Protein AF-A0A6A5HJI9-F1 (afdb_monomer)

Foldseek 3Di:
DVVVVVVVVVVPVDDDPCVVVDPPVPVPPDVVVVLVVLVVVLVCLVVVLVVVLVVLVVVLVVCVVPVPDDPVVNVLSVLVSVLVVVLSVLCCVLPNVLSVVVSCCVVVVNDDPVSNVVSVVSVVCSVVVSVVSSCVSDPVNVVVVVVVVVVVVVVVVVVVVVVVVVVVVVVVVVVVVD

InterPro domains:
  IPR019422 7TM GPCR, serpentine receptor class h (Srh) [PF10318] (8-151)

Solvent-accessible surface area (backbone atoms only — not comparable to full-atom values): 10094 Å² total; per-residue (Å²): 119,70,65,61,61,54,57,61,59,66,70,51,92,79,74,61,72,64,70,78,70,44,89,65,81,65,90,60,88,52,65,67,60,56,51,51,52,51,51,52,48,53,50,51,53,52,50,51,53,50,50,50,52,51,50,52,50,52,51,53,54,52,54,66,72,60,68,82,61,55,75,69,58,47,53,54,49,52,55,51,51,56,36,51,57,59,57,55,51,47,53,46,62,23,40,50,49,30,49,48,54,53,49,49,27,63,76,68,73,50,83,52,69,69,61,51,53,51,27,52,49,36,45,70,43,35,63,60,54,50,49,54,48,47,41,70,60,34,66,69,46,42,52,52,51,52,51,52,52,49,52,51,55,49,50,56,52,53,52,55,50,52,53,53,52,52,54,52,51,53,52,52,56,59,69,73,75,113

Mean predicted aligned error: 12.26 Å

pLDDT: mean 81.2, std 15.58, range [34.75, 95.12]

Secondary structure (DSSP, 8-state):
-HHHHHHHHTTSTT--HHHHHS----S-S-HHHHHHHHHHHHHHHHHHHHHHHHHHHHHHHHHHHH--S-HHHHHHHHHHHHHHHHHHHHHIIIIIHHHHHHHHHHHTT---HHHHHHHHHHHHHHHHHHHHHHHHH-HHHHHHHHHHHHHHHHHHHHHHHHHHHHHHHHHHHHHT--

Organism: Caenorhabditis remanei (NCBI:txid31234)

Radius of gyration: 28.86 Å; Cα contacts (8 Å, |Δi|>4): 61; chains: 1; bounding box: 89×31×73 Å

Structure (mmCIF, N/CA/C/O backbone):
data_AF-A0A6A5HJI9-F1
#
_entry.id   AF-A0A6A5HJI9-F1
#
loop_
_atom_site.group_PDB
_atom_site.id
_atom_site.type_symbol
_atom_site.label_atom_id
_atom_site.label_alt_id
_atom_site.label_comp_id
_atom_site.label_asym_id
_atom_site.label_entity_id
_atom_site.label_seq_id
_atom_site.pdbx_PDB_ins_code
_atom_site.Cartn_x
_atom_site.Cartn_y
_atom_site.Cartn_z
_atom_site.occupancy
_atom_site.B_iso_or_equiv
_atom_site.auth_seq_id
_atom_site.auth_comp_id
_atom_site.auth_asym_id
_atom_site.auth_atom_id
_atom_site.pdbx_PDB_model_num
ATOM 1 N N . MET A 1 1 ? 22.109 11.230 -30.158 1.00 43.72 1 MET A N 1
ATOM 2 C CA . MET A 1 1 ? 20.981 10.979 -29.229 1.00 43.72 1 MET A CA 1
ATOM 3 C C . MET A 1 1 ? 19.601 11.216 -29.867 1.00 43.72 1 MET A C 1
ATOM 5 O O . MET A 1 1 ? 18.698 10.441 -29.593 1.00 43.72 1 MET A O 1
ATOM 9 N N . ILE A 1 2 ? 19.447 12.163 -30.810 1.00 38.91 2 ILE A N 1
ATOM 10 C CA . ILE A 1 2 ? 18.232 12.332 -31.651 1.00 38.91 2 ILE A CA 1
ATOM 11 C C . ILE A 1 2 ? 17.984 11.124 -32.584 1.00 38.91 2 ILE A C 1
ATOM 13 O O . ILE A 1 2 ? 16.847 10.704 -32.784 1.00 38.91 2 ILE A O 1
ATOM 17 N N . SER A 1 3 ? 19.057 10.494 -33.077 1.00 34.75 3 SER A N 1
ATOM 18 C CA . SER A 1 3 ? 18.979 9.366 -34.022 1.00 34.75 3 SER A CA 1
ATOM 19 C C . SER A 1 3 ? 18.230 8.135 -33.471 1.00 34.75 3 SER A C 1
ATOM 21 O O . SER A 1 3 ? 17.520 7.454 -34.203 1.00 34.75 3 SER A O 1
ATOM 23 N N . HIS A 1 4 ? 18.282 7.887 -32.154 1.00 42.31 4 HIS A N 1
ATOM 24 C CA . HIS A 1 4 ? 17.604 6.735 -31.541 1.00 42.31 4 HIS A CA 1
ATOM 25 C C . HIS A 1 4 ? 16.080 6.922 -31.409 1.00 42.31 4 HIS A C 1
ATOM 27 O O . HIS A 1 4 ? 15.340 5.937 -31.456 1.00 42.31 4 HIS A O 1
ATOM 33 N N . LYS A 1 5 ? 15.605 8.173 -31.261 1.00 46.97 5 LYS A N 1
ATOM 34 C CA . LYS A 1 5 ? 14.167 8.508 -31.247 1.00 46.97 5 LYS A CA 1
ATOM 35 C C . LYS A 1 5 ? 13.563 8.326 -32.647 1.00 46.97 5 LYS A C 1
ATOM 37 O O . LYS A 1 5 ? 12.517 7.696 -32.774 1.00 46.97 5 LYS A O 1
ATOM 42 N N . VAL A 1 6 ? 14.272 8.777 -33.688 1.00 49.94 6 VAL A N 1
ATOM 43 C CA . VAL A 1 6 ? 13.875 8.581 -35.096 1.00 49.94 6 VAL A CA 1
ATOM 44 C C . VAL A 1 6 ? 13.842 7.090 -35.451 1.00 49.94 6 VAL A C 1
ATOM 46 O O . VAL A 1 6 ? 12.857 6.609 -36.002 1.00 49.94 6 VAL A O 1
ATOM 49 N N . PHE A 1 7 ? 14.856 6.325 -35.033 1.00 41.66 7 PHE A N 1
ATOM 50 C CA . PHE A 1 7 ? 14.965 4.902 -35.363 1.00 41.66 7 PHE A CA 1
ATOM 51 C C . PHE A 1 7 ? 13.853 4.024 -34.757 1.00 41.66 7 PHE A C 1
ATOM 53 O O . PHE A 1 7 ? 13.391 3.086 -35.405 1.00 41.66 7 PHE A O 1
ATOM 60 N N . ARG A 1 8 ? 13.377 4.320 -33.534 1.00 47.28 8 ARG A N 1
ATOM 61 C CA . ARG A 1 8 ? 12.271 3.557 -32.916 1.00 47.28 8 ARG A CA 1
ATOM 62 C C . ARG A 1 8 ? 10.902 3.885 -33.512 1.00 47.28 8 ARG A C 1
ATOM 64 O O . ARG A 1 8 ? 10.090 2.979 -33.666 1.00 47.28 8 ARG A O 1
ATOM 71 N N . LEU A 1 9 ? 10.660 5.143 -33.881 1.00 52.06 9 LEU A N 1
ATOM 72 C CA . LEU A 1 9 ? 9.402 5.564 -34.511 1.00 52.06 9 LEU A CA 1
ATOM 73 C C . LEU A 1 9 ? 9.280 5.079 -35.964 1.00 52.06 9 LEU A C 1
ATOM 75 O O . LEU A 1 9 ? 8.174 4.857 -36.440 1.00 52.06 9 LEU A O 1
ATOM 79 N N . GLN A 1 10 ? 10.403 4.857 -36.651 1.00 48.22 10 GLN A N 1
ATOM 80 C CA . GLN A 1 10 ? 10.440 4.381 -38.037 1.00 48.22 10 GLN A CA 1
ATOM 81 C C . GLN A 1 10 ? 10.165 2.869 -38.182 1.00 48.22 10 GLN A C 1
ATOM 83 O O . GLN A 1 10 ? 9.938 2.389 -39.290 1.00 48.22 10 GLN A O 1
ATOM 88 N N . ARG A 1 11 ? 10.135 2.114 -37.071 1.00 49.12 11 ARG A N 1
ATOM 89 C CA . ARG A 1 11 ? 9.750 0.688 -37.047 1.00 49.12 11 ARG A CA 1
ATOM 90 C C . ARG A 1 11 ? 8.242 0.433 -36.963 1.00 49.12 11 ARG A C 1
ATOM 92 O O . ARG A 1 11 ?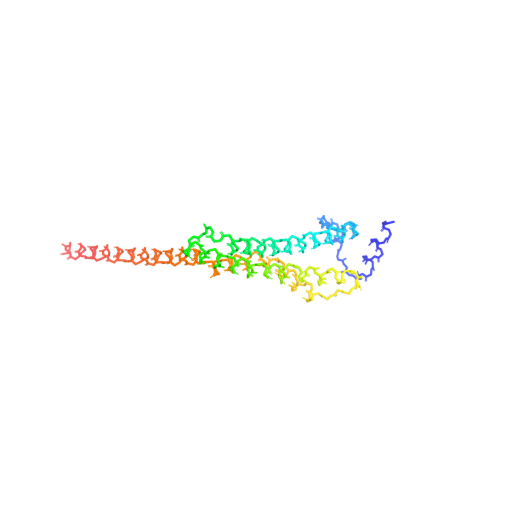 7.850 -0.724 -37.075 1.00 49.12 11 ARG A O 1
ATOM 99 N N . LEU A 1 12 ? 7.405 1.455 -36.762 1.00 51.47 12 LEU A N 1
ATOM 100 C CA . LEU A 1 12 ? 5.947 1.317 -36.817 1.00 51.47 12 LEU A CA 1
ATOM 101 C C . LEU A 1 12 ? 5.456 1.868 -38.164 1.00 51.47 12 LEU A C 1
ATOM 103 O O . LEU A 1 12 ? 5.274 3.080 -38.292 1.00 51.47 12 LEU A O 1
ATOM 107 N N . PRO A 1 13 ? 5.267 1.025 -39.194 1.00 49.00 13 PRO A N 1
ATOM 108 C CA . PRO A 1 13 ? 4.962 1.486 -40.541 1.00 49.00 13 PRO A CA 1
ATOM 109 C C . PRO A 1 13 ? 3.475 1.839 -40.670 1.00 49.00 13 PRO A C 1
ATOM 111 O O . PRO A 1 13 ? 2.776 1.167 -41.411 1.00 49.00 13 PRO A O 1
ATOM 114 N N . CYS A 1 14 ? 2.963 2.810 -39.900 1.00 56.25 14 CYS A N 1
ATOM 115 C CA . CYS A 1 14 ? 1.624 3.419 -40.072 1.00 56.25 14 CYS A CA 1
ATOM 116 C C . CYS A 1 14 ? 1.218 4.360 -38.918 1.00 56.25 14 CYS A C 1
ATOM 118 O O . CYS A 1 14 ? 0.054 4.372 -38.519 1.00 56.25 14 CYS A O 1
ATOM 120 N N . LEU A 1 15 ? 2.127 5.168 -38.359 1.00 62.69 15 LEU A N 1
ATOM 121 C CA . LEU A 1 15 ? 1.722 6.156 -37.353 1.00 62.69 15 LEU A CA 1
ATOM 122 C C . LEU A 1 15 ? 1.292 7.478 -38.033 1.00 62.69 15 LEU A C 1
ATOM 124 O O . LEU A 1 15 ? 2.082 8.052 -38.784 1.00 62.69 15 LEU A O 1
ATOM 128 N N . PRO A 1 16 ? 0.058 7.975 -37.826 1.00 69.44 16 PRO A N 1
ATOM 129 C CA . PRO A 1 16 ? -0.418 9.204 -38.461 1.00 69.44 16 PRO A CA 1
ATOM 130 C C . PRO A 1 16 ? 0.403 10.444 -38.074 1.00 69.44 16 PRO A C 1
ATOM 132 O O . PRO A 1 16 ? 0.782 10.620 -36.914 1.00 69.44 16 PRO A O 1
ATOM 135 N N . SER A 1 17 ? 0.609 11.361 -39.024 1.00 61.56 17 SER A N 1
ATOM 136 C CA . SER A 1 17 ? 1.421 12.582 -38.863 1.00 61.56 17 SER A CA 1
ATOM 137 C C . SER A 1 17 ? 0.954 13.522 -37.740 1.00 61.56 17 SER A C 1
ATOM 139 O O . SER A 1 17 ? 1.753 14.310 -37.235 1.00 61.56 17 SER A O 1
ATOM 141 N N . TYR A 1 18 ? -0.304 13.427 -37.292 1.00 60.38 18 TYR A N 1
ATOM 142 C CA . TYR A 1 18 ? -0.812 14.206 -36.157 1.00 60.38 18 TYR A CA 1
ATOM 143 C C . TYR A 1 18 ? -0.235 13.752 -34.805 1.00 60.38 18 TYR A C 1
ATOM 145 O O . TYR A 1 18 ? -0.155 14.564 -33.892 1.00 60.38 18 TYR A O 1
ATOM 153 N N . ILE A 1 19 ? 0.208 12.494 -34.666 1.00 60.75 19 ILE A N 1
ATOM 154 C CA . ILE A 1 19 ? 0.857 11.998 -33.437 1.00 60.75 19 ILE A CA 1
ATOM 155 C C . ILE A 1 19 ? 2.280 12.557 -33.313 1.00 60.75 19 ILE A C 1
ATOM 157 O O . ILE A 1 19 ? 2.742 12.828 -32.212 1.00 60.75 19 ILE A O 1
ATOM 161 N N . TYR A 1 20 ? 2.957 12.795 -34.439 1.00 56.66 20 TYR A N 1
ATOM 162 C CA . TYR A 1 20 ? 4.296 13.395 -34.455 1.00 56.66 20 TYR A CA 1
ATOM 163 C C . TYR A 1 2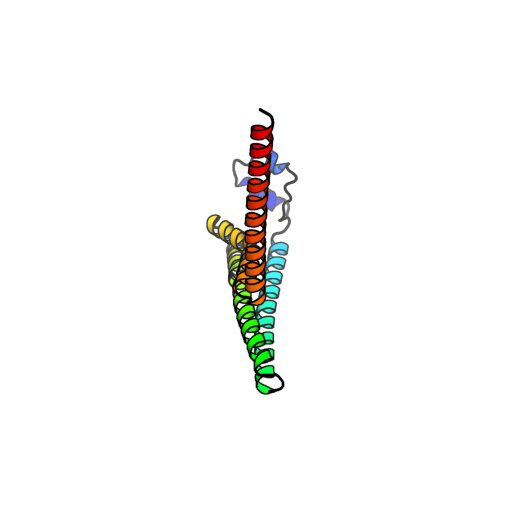0 ? 4.294 14.893 -34.127 1.00 56.66 20 TYR A C 1
ATOM 165 O O . TYR A 1 20 ? 5.274 15.392 -33.585 1.00 56.66 20 TYR A O 1
ATOM 173 N N . ASN A 1 21 ? 3.212 15.599 -34.472 1.00 52.94 21 ASN A N 1
ATOM 174 C CA . ASN A 1 21 ? 3.095 17.054 -34.321 1.00 52.94 21 ASN A CA 1
ATOM 175 C C . ASN A 1 21 ? 2.218 17.484 -33.139 1.00 52.94 21 ASN A C 1
ATOM 177 O O . ASN A 1 21 ? 2.160 18.669 -32.815 1.00 52.94 21 ASN A O 1
ATOM 181 N N . ALA A 1 22 ? 1.511 16.551 -32.500 1.00 55.66 22 ALA A N 1
ATOM 182 C CA . ALA A 1 22 ? 0.819 16.847 -31.261 1.00 55.66 22 ALA A CA 1
ATOM 183 C C . ALA A 1 22 ? 1.862 17.160 -30.173 1.00 55.66 22 ALA A C 1
ATOM 185 O O . ALA A 1 22 ? 2.867 16.449 -30.075 1.00 55.66 22 ALA A O 1
ATOM 186 N N . PRO A 1 23 ? 1.627 18.160 -29.303 1.00 42.31 23 PRO A N 1
ATOM 187 C CA . PRO A 1 23 ? 2.344 18.294 -28.043 1.00 42.31 23 PRO A CA 1
ATOM 188 C C . PRO A 1 23 ? 1.854 17.179 -27.114 1.00 42.31 23 PRO A C 1
ATOM 190 O O . PRO A 1 23 ? 1.209 17.408 -26.094 1.00 42.31 23 PRO A O 1
ATOM 193 N N . ILE A 1 24 ? 2.090 15.930 -27.511 1.00 47.19 24 ILE A N 1
ATOM 194 C CA . ILE A 1 24 ? 1.969 14.804 -26.610 1.00 47.19 24 ILE A CA 1
ATOM 195 C C . ILE A 1 24 ? 3.041 15.091 -25.579 1.00 47.19 24 ILE A C 1
ATOM 197 O O . ILE A 1 24 ? 4.216 15.206 -25.926 1.00 47.19 24 ILE A O 1
ATOM 201 N N . LEU A 1 25 ? 2.631 15.278 -24.330 1.00 37.88 25 LEU A N 1
ATOM 202 C CA . LEU A 1 25 ? 3.552 15.270 -23.212 1.00 37.88 25 LEU A CA 1
ATOM 203 C C . LEU A 1 25 ? 4.248 13.909 -23.257 1.00 37.88 25 LEU A C 1
ATOM 205 O O . LEU A 1 25 ? 3.726 12.909 -22.763 1.00 37.88 25 LEU A O 1
ATOM 209 N N . VAL A 1 26 ? 5.392 13.846 -23.934 1.00 45.31 26 VAL A N 1
ATOM 210 C CA . VAL A 1 26 ? 6.262 12.687 -23.913 1.00 45.31 26 VAL A CA 1
ATOM 211 C C . VAL A 1 26 ? 6.813 12.690 -22.500 1.00 45.31 26 VAL A C 1
ATOM 213 O O . VAL A 1 26 ? 7.834 13.303 -22.217 1.00 45.31 26 VAL A O 1
ATOM 216 N N . LEU A 1 27 ? 6.109 12.007 -21.596 1.00 45.47 27 LEU A N 1
ATOM 217 C CA . LEU A 1 27 ? 6.523 11.798 -20.210 1.00 45.47 27 LEU A CA 1
ATOM 218 C C . LEU A 1 27 ? 7.890 11.084 -20.130 1.00 45.47 27 LEU A C 1
ATOM 220 O O . LEU A 1 27 ? 8.392 10.839 -19.052 1.00 45.47 27 LEU A O 1
ATOM 224 N N . VAL A 1 28 ? 8.500 10.713 -21.259 1.00 52.62 28 VAL A N 1
ATOM 225 C CA . VAL A 1 28 ? 9.750 9.962 -21.369 1.00 52.62 28 VAL A CA 1
ATOM 226 C C . VAL A 1 28 ? 10.653 10.641 -22.400 1.00 52.62 28 VAL A C 1
ATOM 228 O O . VAL A 1 28 ? 10.785 10.204 -23.542 1.00 52.62 28 VAL A O 1
ATOM 231 N N . GLU A 1 29 ? 11.282 11.747 -22.014 1.00 53.31 29 GLU A N 1
ATOM 232 C CA . GLU A 1 29 ? 12.458 12.227 -22.746 1.00 53.31 29 GLU A CA 1
ATOM 233 C C . GLU A 1 29 ? 13.644 11.277 -22.507 1.00 53.31 29 GLU A C 1
ATOM 235 O O . GLU A 1 29 ? 14.316 10.898 -23.468 1.00 53.31 29 GLU A O 1
ATOM 240 N N . ASP A 1 30 ? 13.781 10.789 -21.265 1.00 62.59 30 ASP A N 1
ATOM 241 C CA . ASP A 1 30 ? 14.834 9.881 -20.811 1.00 62.59 30 ASP A CA 1
ATOM 242 C C . ASP A 1 30 ? 14.283 8.800 -19.863 1.00 62.59 30 ASP A C 1
ATOM 244 O O . ASP A 1 30 ? 13.911 9.058 -18.713 1.00 62.59 30 ASP A O 1
ATOM 248 N N . ILE A 1 31 ? 14.258 7.552 -20.336 1.00 70.81 31 ILE A N 1
ATOM 249 C CA . ILE A 1 31 ? 13.758 6.396 -19.574 1.00 70.81 31 ILE A CA 1
ATOM 250 C C . ILE A 1 31 ? 14.597 6.110 -18.317 1.00 70.81 31 ILE A C 1
ATOM 252 O O . ILE A 1 31 ? 14.077 5.607 -17.325 1.00 70.81 31 ILE A O 1
ATOM 256 N N . THR A 1 32 ? 15.877 6.489 -18.330 1.00 76.31 32 THR A N 1
ATOM 257 C CA . THR A 1 32 ? 16.832 6.260 -17.238 1.00 76.31 32 THR A CA 1
ATOM 258 C C . THR A 1 32 ? 16.446 7.004 -15.960 1.00 76.31 32 THR A C 1
ATOM 260 O O . THR A 1 32 ? 16.451 6.408 -14.884 1.00 76.31 32 THR A O 1
ATOM 263 N N . TYR A 1 33 ? 16.062 8.283 -16.057 1.00 78.25 33 TYR A N 1
ATOM 264 C CA . TYR A 1 33 ? 15.643 9.062 -14.885 1.00 78.25 33 TYR A CA 1
ATOM 265 C C . TYR A 1 33 ? 14.328 8.540 -14.307 1.00 78.25 33 TYR A C 1
ATOM 267 O O . TYR A 1 33 ? 14.200 8.404 -13.093 1.00 78.25 33 TYR A O 1
ATOM 275 N N . HIS A 1 34 ? 13.380 8.178 -15.170 1.00 80.19 34 HIS A N 1
ATOM 276 C CA . HIS A 1 34 ? 12.092 7.618 -14.759 1.00 80.19 34 HIS A CA 1
ATOM 277 C C . HIS A 1 34 ? 12.260 6.270 -14.056 1.00 80.19 34 HIS A C 1
ATOM 279 O O . HIS A 1 34 ? 11.671 6.046 -12.999 1.00 80.19 34 HIS A O 1
ATOM 285 N N . LEU A 1 35 ? 13.121 5.404 -14.595 1.00 85.31 35 LEU A N 1
ATOM 286 C CA . LEU A 1 35 ? 13.482 4.136 -13.971 1.00 85.31 35 LEU A CA 1
ATOM 287 C C . LEU A 1 35 ? 14.132 4.363 -12.600 1.00 85.31 35 LEU A C 1
ATOM 289 O O . LEU A 1 35 ? 13.735 3.730 -11.624 1.00 85.31 35 LEU A O 1
ATOM 293 N N . GLY A 1 36 ? 15.081 5.300 -12.510 1.00 87.50 36 GLY A N 1
ATOM 294 C CA . GLY A 1 36 ? 15.737 5.662 -11.254 1.00 87.50 36 GLY A CA 1
ATOM 295 C C . GLY A 1 36 ? 14.749 6.152 -10.194 1.00 87.50 36 GLY A C 1
ATOM 296 O O . GLY A 1 36 ? 14.755 5.651 -9.071 1.00 87.50 36 GLY A O 1
ATOM 297 N N . ILE A 1 37 ? 13.848 7.070 -10.559 1.00 89.25 37 ILE A N 1
ATOM 298 C CA . ILE A 1 37 ? 12.799 7.580 -9.665 1.00 89.25 37 ILE A CA 1
ATOM 299 C C . ILE A 1 37 ? 11.883 6.444 -9.203 1.00 89.25 37 ILE A C 1
ATOM 301 O O . ILE A 1 37 ? 11.590 6.348 -8.015 1.00 89.25 37 ILE A O 1
ATOM 305 N N . MET A 1 38 ? 11.461 5.560 -10.110 1.00 89.00 38 MET A N 1
ATOM 306 C CA . MET A 1 38 ? 10.577 4.446 -9.771 1.00 89.00 38 MET A CA 1
ATOM 307 C C . MET A 1 38 ? 11.242 3.454 -8.807 1.00 89.00 38 MET A C 1
ATOM 309 O O . MET A 1 38 ? 10.605 3.014 -7.850 1.00 89.00 38 MET A O 1
ATOM 313 N N . ILE A 1 39 ? 12.526 3.142 -9.009 1.00 92.12 39 ILE A N 1
ATOM 314 C CA . ILE A 1 39 ? 13.303 2.277 -8.108 1.00 92.12 39 ILE A CA 1
ATOM 315 C C . ILE A 1 39 ? 13.435 2.920 -6.726 1.00 92.12 39 ILE A C 1
ATOM 317 O O . ILE A 1 39 ? 13.147 2.269 -5.721 1.00 92.12 39 ILE A O 1
ATOM 321 N N . VAL A 1 40 ? 13.836 4.194 -6.662 1.00 94.44 40 VAL A N 1
ATOM 322 C CA . VAL A 1 40 ? 13.975 4.924 -5.391 1.00 94.44 40 VAL A CA 1
ATOM 323 C C . VAL A 1 40 ? 12.637 4.990 -4.666 1.00 94.44 40 VAL A C 1
ATOM 325 O O . VAL A 1 40 ? 12.573 4.725 -3.468 1.00 94.44 40 VAL A O 1
ATOM 328 N N . TRP A 1 41 ? 11.556 5.289 -5.383 1.00 92.19 41 TRP A N 1
ATOM 329 C CA . TRP A 1 41 ? 10.221 5.361 -4.809 1.00 92.19 41 TRP A CA 1
ATOM 330 C C . TRP A 1 41 ? 9.765 4.012 -4.245 1.00 92.19 41 TRP A C 1
ATOM 332 O O . TRP A 1 41 ? 9.361 3.949 -3.085 1.00 92.19 41 TRP A O 1
ATOM 342 N N . LEU A 1 42 ? 9.908 2.919 -5.005 1.00 92.69 42 LEU A N 1
ATOM 343 C CA . LEU A 1 42 ? 9.579 1.572 -4.526 1.00 92.69 42 LEU A CA 1
ATOM 344 C C . LEU A 1 42 ? 10.408 1.191 -3.300 1.00 92.69 42 LEU A C 1
ATOM 346 O O . LEU A 1 42 ? 9.865 0.644 -2.340 1.00 92.69 42 LEU A O 1
ATOM 350 N N . PHE A 1 43 ? 11.701 1.519 -3.303 1.00 94.50 43 PHE A N 1
ATOM 351 C CA . PHE A 1 43 ? 12.583 1.275 -2.170 1.00 94.50 43 PHE A CA 1
ATOM 352 C C . PHE A 1 43 ? 12.131 2.051 -0.927 1.00 94.50 43 PHE A C 1
ATOM 354 O O . PHE A 1 43 ? 11.988 1.462 0.144 1.00 94.50 43 PHE A O 1
ATOM 361 N N . VAL A 1 44 ? 11.858 3.352 -1.052 1.00 95.12 44 VAL A N 1
ATOM 362 C CA . VAL A 1 44 ? 11.388 4.191 0.061 1.00 95.12 44 VAL A CA 1
ATOM 363 C C . VAL A 1 44 ? 10.040 3.697 0.586 1.00 95.12 44 VAL A C 1
ATOM 365 O O . VAL A 1 44 ? 9.884 3.541 1.796 1.00 95.12 44 VAL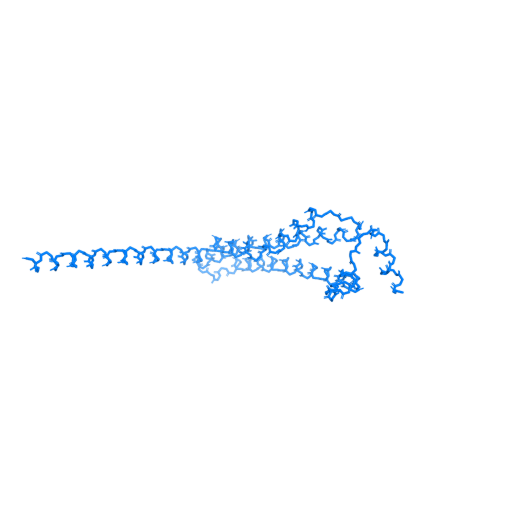 A O 1
ATOM 368 N N . CYS A 1 45 ? 9.083 3.392 -0.294 1.00 92.12 45 CYS A N 1
ATOM 369 C CA . CYS A 1 45 ? 7.771 2.884 0.101 1.00 92.12 45 CYS A CA 1
ATOM 370 C C . CYS A 1 45 ? 7.871 1.532 0.815 1.00 92.12 45 CYS A C 1
ATOM 372 O O . CYS A 1 45 ? 7.273 1.359 1.877 1.00 92.12 45 CYS A O 1
ATOM 374 N N . PHE A 1 46 ? 8.656 0.594 0.283 1.00 91.88 46 PHE A N 1
ATOM 375 C CA . PHE A 1 46 ? 8.865 -0.711 0.906 1.00 91.88 46 PHE A CA 1
ATOM 376 C C . PHE A 1 46 ? 9.493 -0.573 2.298 1.00 91.88 46 PHE A C 1
ATOM 378 O O . PHE A 1 46 ? 8.949 -1.086 3.276 1.00 91.88 46 PHE A O 1
ATOM 385 N N . ASN A 1 47 ? 10.590 0.182 2.416 1.00 93.50 47 ASN A N 1
ATOM 386 C CA . ASN A 1 47 ? 11.253 0.403 3.702 1.00 93.50 47 ASN A CA 1
ATOM 387 C C . ASN A 1 47 ? 10.354 1.143 4.697 1.00 93.50 47 ASN A C 1
ATOM 389 O O . ASN A 1 47 ? 10.332 0.783 5.871 1.00 93.50 47 ASN A O 1
ATOM 393 N N . GLY A 1 48 ? 9.576 2.132 4.248 1.00 92.62 48 GLY A N 1
ATOM 394 C CA . GLY A 1 48 ? 8.616 2.846 5.090 1.00 92.62 48 GLY A CA 1
ATOM 395 C C . GLY A 1 48 ? 7.538 1.925 5.666 1.00 92.62 48 GLY A C 1
ATOM 396 O O . GLY A 1 48 ? 7.244 1.993 6.860 1.00 92.62 48 GLY A O 1
ATOM 397 N N . LEU A 1 49 ? 6.996 1.011 4.852 1.00 91.12 49 LEU A N 1
ATOM 398 C CA . LEU A 1 49 ? 6.016 0.020 5.305 1.00 91.12 49 LEU A CA 1
ATOM 399 C C . LEU A 1 49 ? 6.622 -0.960 6.320 1.00 91.12 49 LEU A C 1
ATOM 401 O O . LEU A 1 49 ? 6.014 -1.221 7.359 1.00 91.12 49 LEU A O 1
ATOM 405 N N . ILE A 1 50 ? 7.832 -1.464 6.059 1.00 91.69 50 ILE A N 1
ATOM 406 C CA . ILE A 1 50 ? 8.541 -2.353 6.990 1.00 91.69 50 ILE A CA 1
ATOM 407 C C . ILE A 1 50 ? 8.865 -1.630 8.303 1.00 91.69 50 ILE A C 1
ATOM 409 O O . ILE A 1 50 ? 8.598 -2.167 9.378 1.00 91.69 50 ILE A O 1
ATOM 413 N N . ALA A 1 51 ? 9.374 -0.398 8.243 1.00 93.62 51 ALA A N 1
ATOM 414 C CA . ALA A 1 51 ? 9.671 0.407 9.424 1.00 93.62 51 ALA A CA 1
ATOM 415 C C . ALA A 1 51 ? 8.418 0.646 10.276 1.00 93.62 51 ALA A C 1
ATOM 417 O O . ALA A 1 51 ? 8.475 0.539 11.501 1.00 93.62 51 ALA A O 1
ATOM 418 N N . LEU A 1 52 ? 7.270 0.901 9.640 1.00 90.94 52 LEU A N 1
ATOM 419 C CA . LEU A 1 52 ? 6.001 1.065 10.339 1.00 90.94 52 LEU A CA 1
ATOM 420 C C . LEU A 1 52 ? 5.540 -0.236 11.013 1.00 90.94 52 LEU A C 1
ATOM 422 O O . LEU A 1 52 ? 5.104 -0.198 12.163 1.00 90.94 52 LEU A O 1
ATOM 426 N N . LEU A 1 53 ? 5.686 -1.391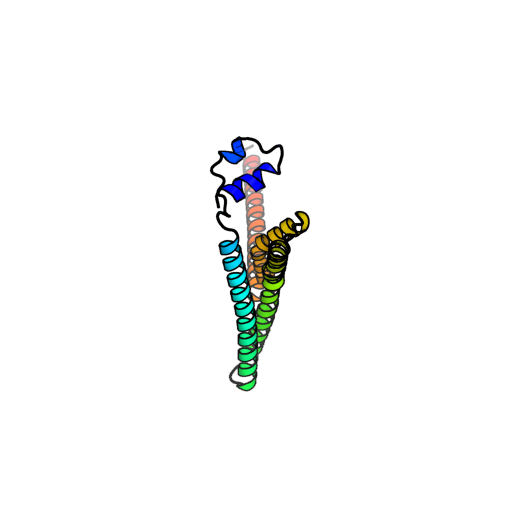 10.354 1.00 89.75 53 LEU A N 1
ATOM 427 C CA . LEU A 1 53 ? 5.389 -2.696 10.962 1.00 89.75 53 LEU A CA 1
ATOM 428 C C . LEU A 1 53 ? 6.277 -2.971 12.181 1.00 89.75 53 LEU A C 1
ATOM 430 O O . LEU A 1 53 ? 5.775 -3.363 13.236 1.00 89.75 53 LEU A O 1
ATOM 434 N N . VAL A 1 54 ? 7.582 -2.719 12.060 1.00 91.88 54 VAL A N 1
ATOM 435 C CA . VAL A 1 54 ? 8.548 -2.877 13.155 1.00 91.88 54 VAL A CA 1
ATOM 436 C C . VAL A 1 54 ? 8.219 -1.930 14.310 1.00 91.88 54 VAL A C 1
ATOM 438 O O . VAL A 1 54 ? 8.184 -2.352 15.466 1.00 91.88 54 VAL A O 1
ATOM 441 N N . TYR A 1 55 ? 7.902 -0.669 14.010 1.00 91.25 55 TYR A N 1
ATOM 442 C CA . TYR A 1 55 ? 7.489 0.314 15.006 1.00 91.25 55 TYR A CA 1
ATOM 443 C C . TYR A 1 55 ? 6.228 -0.129 15.755 1.00 91.25 55 TYR A C 1
ATOM 445 O O . TYR A 1 55 ? 6.192 -0.090 16.986 1.00 91.25 55 TYR A O 1
ATOM 453 N N . ILE A 1 56 ? 5.207 -0.599 15.032 1.00 88.56 56 ILE A N 1
ATOM 454 C CA . ILE A 1 56 ? 3.968 -1.120 15.621 1.00 88.56 56 ILE A CA 1
ATOM 455 C C . ILE A 1 56 ? 4.271 -2.318 16.526 1.00 88.56 56 ILE A C 1
ATOM 457 O O . ILE A 1 56 ? 3.772 -2.373 17.654 1.00 88.56 56 ILE A O 1
ATOM 461 N N . TYR A 1 57 ? 5.108 -3.251 16.071 1.00 88.31 57 TYR A N 1
ATOM 462 C CA . TYR A 1 57 ? 5.507 -4.418 16.852 1.00 88.31 57 TYR A CA 1
ATOM 463 C C . TYR A 1 57 ? 6.215 -4.016 18.152 1.00 88.31 57 TYR A C 1
ATOM 465 O O . TYR A 1 57 ? 5.791 -4.419 19.238 1.00 88.31 57 TYR A O 1
ATOM 473 N N . TRP A 1 58 ? 7.238 -3.162 18.068 1.00 89.44 58 TRP A N 1
ATOM 474 C CA . TRP A 1 58 ? 7.972 -2.683 19.240 1.00 89.44 58 TRP A CA 1
ATOM 475 C C . TRP A 1 58 ? 7.092 -1.902 20.205 1.00 89.44 58 TRP A C 1
ATOM 477 O O . TRP A 1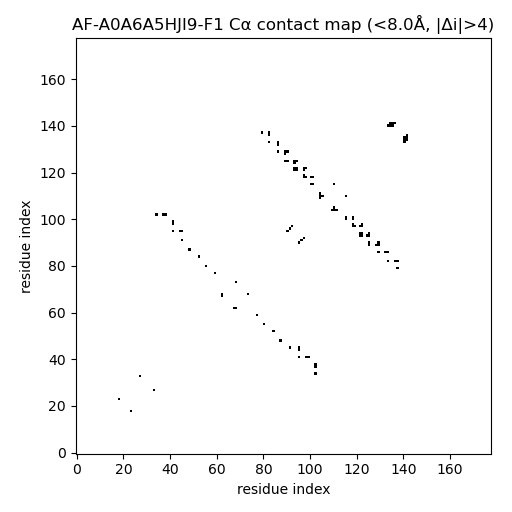 58 ? 7.178 -2.112 21.416 1.00 89.44 58 TRP A O 1
ATOM 487 N N . ASN A 1 59 ? 6.225 -1.030 19.690 1.00 84.56 59 ASN A N 1
ATOM 488 C CA . ASN A 1 59 ? 5.292 -0.283 20.518 1.00 84.56 59 ASN A CA 1
ATOM 489 C C . ASN A 1 59 ? 4.363 -1.245 21.272 1.00 84.56 59 ASN A C 1
ATOM 491 O O . ASN A 1 59 ? 4.235 -1.153 22.489 1.00 84.56 59 ASN A O 1
ATOM 495 N N . THR A 1 60 ? 3.800 -2.240 20.584 1.00 82.25 60 THR A N 1
ATOM 496 C CA . THR A 1 60 ? 2.933 -3.261 21.194 1.00 82.25 60 THR A CA 1
ATOM 497 C C . THR A 1 60 ? 3.663 -4.056 22.279 1.00 82.25 60 THR A C 1
ATOM 499 O O . THR A 1 60 ? 3.145 -4.203 23.387 1.00 82.25 60 THR A O 1
ATOM 502 N N . ALA A 1 61 ? 4.887 -4.513 22.002 1.00 83.81 61 ALA A N 1
ATOM 503 C CA . ALA A 1 61 ? 5.704 -5.261 22.955 1.00 83.81 61 ALA A CA 1
ATOM 504 C C . ALA A 1 61 ? 6.064 -4.424 24.196 1.00 83.81 61 ALA A C 1
ATOM 506 O O . ALA A 1 61 ? 5.975 -4.901 25.330 1.00 83.81 61 ALA A O 1
ATOM 507 N N . LYS A 1 62 ? 6.416 -3.147 24.001 1.00 84.50 62 LYS A N 1
ATOM 508 C CA . LYS A 1 62 ? 6.699 -2.203 25.091 1.00 84.50 62 LYS A CA 1
ATOM 509 C C . LYS A 1 62 ? 5.460 -1.936 25.945 1.00 84.50 62 LYS A C 1
ATOM 511 O O . LYS A 1 62 ? 5.570 -1.872 27.170 1.00 84.50 62 LYS A O 1
ATOM 516 N N . LEU A 1 63 ? 4.294 -1.784 25.317 1.00 79.25 63 LEU A N 1
ATOM 517 C CA . LEU A 1 63 ? 3.032 -1.602 26.032 1.00 79.25 63 LEU A CA 1
ATOM 518 C C . LEU A 1 63 ? 2.688 -2.824 26.887 1.00 79.25 63 LEU A C 1
ATOM 520 O O . LEU A 1 63 ? 2.299 -2.648 28.040 1.00 79.25 63 LEU A O 1
ATOM 524 N N . LEU A 1 64 ? 2.883 -4.036 26.357 1.00 75.00 64 LEU A N 1
ATOM 525 C CA . LEU A 1 64 ? 2.649 -5.277 27.096 1.00 75.00 64 LEU A CA 1
ATOM 526 C C . LEU A 1 64 ? 3.571 -5.390 28.318 1.00 75.00 64 LEU A C 1
ATOM 528 O O . LEU A 1 64 ? 3.112 -5.725 29.405 1.00 75.00 64 LEU A O 1
ATOM 532 N N . LYS A 1 65 ? 4.855 -5.046 28.161 1.00 79.69 65 LYS A N 1
ATOM 533 C CA . LYS A 1 65 ? 5.854 -5.127 29.238 1.00 79.69 65 LYS A CA 1
ATOM 534 C C . LYS A 1 65 ? 5.594 -4.149 30.386 1.00 79.69 65 LYS A C 1
ATOM 536 O O . LYS A 1 65 ? 5.879 -4.461 31.536 1.00 79.69 65 LYS A O 1
ATOM 541 N N . ASN A 1 66 ? 5.095 -2.951 30.088 1.00 74.75 66 ASN A N 1
ATOM 542 C CA . ASN A 1 66 ? 5.065 -1.872 31.072 1.00 74.75 66 ASN A CA 1
ATOM 543 C C . ASN A 1 66 ? 3.860 -1.910 32.025 1.00 74.75 66 ASN A C 1
ATOM 545 O O . ASN A 1 66 ? 3.870 -1.125 32.966 1.00 74.75 66 ASN A O 1
ATOM 549 N N . HIS A 1 67 ? 2.827 -2.738 31.801 1.00 66.69 67 HIS A N 1
ATOM 550 C CA . HIS A 1 67 ? 1.593 -2.816 32.621 1.00 66.69 67 HIS A CA 1
ATOM 551 C C . HIS A 1 67 ? 0.924 -1.462 32.970 1.00 66.69 67 HIS A C 1
ATOM 553 O O . HIS A 1 67 ? 0.029 -1.393 33.804 1.00 66.69 67 HIS A O 1
ATOM 559 N N . ARG A 1 68 ? 1.318 -0.365 32.310 1.00 66.75 68 ARG A N 1
ATOM 560 C CA . ARG A 1 68 ? 0.900 1.011 32.630 1.00 66.75 68 ARG A CA 1
ATOM 561 C C . ARG A 1 68 ? -0.502 1.357 32.136 1.00 66.75 68 ARG A C 1
ATOM 563 O O . ARG A 1 68 ? -0.962 2.471 32.362 1.00 66.75 68 ARG A O 1
ATOM 570 N N . MET A 1 69 ? -1.158 0.448 31.421 1.00 73.00 69 MET A N 1
ATOM 571 C CA . MET A 1 69 ? -2.466 0.690 30.824 1.00 73.00 69 MET A CA 1
ATOM 572 C C . MET A 1 69 ? -3.537 -0.157 31.486 1.00 73.00 69 MET A C 1
ATOM 574 O O . MET A 1 69 ? -3.327 -1.334 31.775 1.00 73.00 69 MET A O 1
ATOM 578 N N . SER A 1 70 ? -4.706 0.453 31.683 1.00 82.38 70 SER A N 1
ATOM 579 C CA . SER A 1 70 ? -5.879 -0.274 32.144 1.00 82.38 70 SER A CA 1
ATOM 580 C C . SER A 1 70 ? -6.248 -1.376 31.137 1.00 82.38 70 SER A C 1
ATOM 582 O O . SER A 1 70 ? -5.989 -1.237 29.932 1.00 82.38 70 SER A O 1
ATOM 584 N N . PRO A 1 71 ? -6.912 -2.454 31.589 1.00 80.81 71 PRO A N 1
ATOM 585 C CA . PRO A 1 71 ? -7.384 -3.512 30.699 1.00 80.81 71 PRO A CA 1
ATOM 586 C C . PRO A 1 71 ? -8.249 -2.987 29.543 1.00 80.81 71 PRO A C 1
ATOM 588 O O . PRO A 1 71 ? -8.184 -3.508 28.432 1.00 80.81 71 PRO A O 1
ATOM 591 N N . GLN A 1 72 ? -9.024 -1.923 29.776 1.00 82.19 72 GLN A N 1
ATOM 592 C CA . GLN A 1 72 ? -9.893 -1.311 28.768 1.00 82.19 72 GLN A CA 1
ATOM 593 C C . GLN A 1 72 ? -9.095 -0.631 27.648 1.00 82.19 72 GLN A C 1
ATOM 595 O O . GLN A 1 72 ? -9.348 -0.892 26.470 1.00 82.19 72 GLN A O 1
ATOM 600 N N . THR A 1 73 ? -8.096 0.188 27.992 1.00 83.50 73 THR A N 1
ATOM 601 C CA . THR A 1 73 ? -7.252 0.868 26.997 1.00 83.50 73 THR A CA 1
ATOM 602 C C . THR A 1 73 ? -6.429 -0.136 26.193 1.00 83.50 73 THR A C 1
ATOM 604 O O . THR A 1 73 ? -6.293 0.008 24.978 1.00 83.50 73 THR A O 1
ATOM 607 N N . TYR A 1 74 ? -5.954 -1.205 26.840 1.00 82.50 74 TYR A N 1
ATOM 608 C CA . TYR A 1 74 ? -5.226 -2.279 26.167 1.00 82.50 74 TYR A CA 1
ATOM 609 C C . TYR A 1 74 ? -6.059 -2.959 25.067 1.00 82.50 74 TYR A C 1
ATOM 611 O O . TYR A 1 74 ? -5.566 -3.155 23.955 1.00 82.50 74 TYR A O 1
ATOM 619 N N . GLN A 1 75 ? -7.332 -3.274 25.334 1.00 82.94 75 GLN A N 1
ATOM 620 C CA . GLN A 1 75 ? -8.204 -3.900 24.331 1.00 82.94 75 GLN A CA 1
ATOM 621 C C . GLN A 1 75 ? -8.453 -2.986 23.127 1.00 82.94 75 GLN A C 1
ATOM 623 O O . GLN A 1 75 ? -8.411 -3.449 21.986 1.00 82.94 75 GLN A O 1
ATOM 628 N N . ILE A 1 76 ? -8.671 -1.689 23.362 1.00 84.12 76 ILE A N 1
ATOM 629 C CA . ILE A 1 76 ? -8.853 -0.705 22.284 1.00 84.12 76 ILE A CA 1
ATOM 630 C C . ILE A 1 76 ? -7.591 -0.634 21.417 1.00 84.12 76 ILE A C 1
ATOM 632 O O . ILE A 1 76 ? -7.678 -0.731 20.192 1.00 84.12 76 ILE A O 1
ATOM 636 N N . HIS A 1 77 ? -6.421 -0.528 22.052 1.00 83.31 77 HIS A N 1
ATOM 637 C CA . HIS A 1 77 ? -5.140 -0.423 21.356 1.00 83.31 77 HIS A CA 1
ATOM 638 C C . HIS A 1 77 ? -4.824 -1.676 20.535 1.00 83.31 77 HIS A C 1
ATOM 640 O O . HIS A 1 77 ? -4.417 -1.573 19.380 1.00 83.31 77 HIS A O 1
ATOM 646 N N . ARG A 1 78 ? -5.088 -2.867 21.086 1.00 83.00 78 ARG A N 1
ATOM 647 C CA . ARG A 1 78 ? -4.908 -4.146 20.385 1.00 83.00 78 ARG A CA 1
ATOM 648 C C . ARG A 1 78 ? -5.752 -4.221 19.112 1.00 83.00 78 ARG A C 1
ATOM 650 O O . ARG A 1 78 ? -5.226 -4.571 18.061 1.00 83.00 78 ARG A O 1
ATOM 657 N N . VAL A 1 79 ? -7.036 -3.867 19.189 1.00 85.06 79 VAL A N 1
ATOM 658 C CA . VAL A 1 79 ? -7.932 -3.869 18.019 1.00 85.06 79 VAL A CA 1
ATOM 659 C C . VAL A 1 79 ? -7.461 -2.865 16.963 1.00 85.06 79 VAL A C 1
ATOM 661 O O . VAL A 1 79 ? -7.462 -3.185 15.775 1.00 85.06 79 VAL A O 1
ATOM 664 N N . PHE A 1 80 ? -7.024 -1.675 17.382 1.00 85.56 80 PHE A N 1
ATOM 665 C CA . PHE A 1 80 ? -6.500 -0.652 16.477 1.00 85.56 80 PHE A CA 1
ATOM 666 C C . PHE A 1 80 ? -5.214 -1.097 15.765 1.00 85.56 80 PHE A C 1
ATOM 668 O O . PHE A 1 80 ? -5.104 -0.958 14.550 1.00 85.56 80 PHE A O 1
ATOM 675 N N . ILE A 1 81 ? -4.269 -1.699 16.490 1.00 85.25 81 ILE A N 1
ATOM 676 C CA . ILE A 1 81 ? -3.041 -2.252 15.904 1.00 85.25 81 ILE A CA 1
ATOM 677 C C . ILE A 1 81 ? -3.358 -3.356 14.895 1.00 85.25 81 ILE A C 1
AT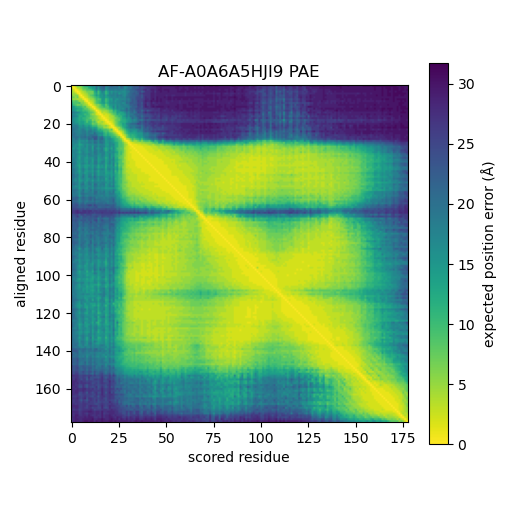OM 679 O O . ILE A 1 81 ? -2.811 -3.346 13.795 1.00 85.25 81 ILE A O 1
ATOM 683 N N . THR A 1 82 ? -4.250 -4.292 15.231 1.00 85.00 82 THR A N 1
ATOM 684 C CA . THR A 1 82 ? -4.658 -5.344 14.290 1.00 85.00 82 THR A CA 1
ATOM 685 C C . THR A 1 82 ? -5.248 -4.742 13.014 1.00 85.00 82 THR A C 1
ATOM 687 O O . THR A 1 82 ? -4.916 -5.189 11.918 1.00 85.00 82 THR A O 1
ATOM 690 N N . ALA A 1 83 ? -6.059 -3.688 13.137 1.00 87.75 83 ALA A N 1
ATOM 691 C CA . ALA A 1 83 ? -6.605 -2.973 11.991 1.00 87.75 83 ALA A CA 1
ATOM 692 C C . ALA A 1 83 ? -5.519 -2.308 11.127 1.00 87.75 83 ALA A C 1
ATOM 694 O O . ALA A 1 83 ? -5.562 -2.423 9.902 1.00 87.75 83 ALA A O 1
ATOM 695 N N . LEU A 1 84 ? -4.531 -1.660 11.752 1.00 88.12 84 LEU A N 1
ATOM 696 C CA . LEU A 1 84 ? -3.395 -1.053 11.054 1.00 88.12 84 LEU A CA 1
ATOM 697 C C . LEU A 1 84 ? -2.562 -2.090 10.297 1.00 88.12 84 LEU A C 1
ATOM 699 O O . LEU A 1 84 ? -2.211 -1.860 9.146 1.00 88.12 84 LEU A O 1
ATOM 703 N N . VAL A 1 85 ? -2.278 -3.245 10.904 1.00 87.94 85 VAL A N 1
ATOM 704 C CA . VAL A 1 85 ? -1.526 -4.318 10.233 1.00 87.94 85 VAL A CA 1
ATOM 705 C C . VAL A 1 85 ? -2.269 -4.799 8.986 1.00 87.94 85 VAL A C 1
ATOM 707 O O . VAL A 1 85 ? -1.658 -4.917 7.928 1.00 87.94 85 VAL A O 1
ATOM 710 N N . ILE A 1 86 ? -3.588 -4.999 9.072 1.00 87.06 86 ILE A N 1
ATOM 711 C CA . ILE A 1 86 ? -4.416 -5.375 7.914 1.00 87.06 86 ILE A CA 1
ATOM 712 C C . ILE A 1 86 ? -4.355 -4.296 6.824 1.00 87.06 86 ILE A C 1
ATOM 714 O O . ILE A 1 86 ? -4.211 -4.615 5.646 1.00 87.06 86 ILE A O 1
ATOM 718 N N . GLN A 1 87 ? -4.424 -3.017 7.201 1.00 89.12 87 GLN A N 1
ATOM 719 C CA . GLN A 1 87 ? -4.329 -1.911 6.247 1.00 89.12 87 GLN A CA 1
ATOM 720 C C . GLN A 1 87 ? -2.977 -1.824 5.554 1.00 89.12 87 GLN A C 1
ATOM 722 O O . GLN A 1 87 ? -2.940 -1.391 4.410 1.00 89.12 87 GLN A O 1
ATOM 727 N N . LEU A 1 88 ? -1.889 -2.236 6.208 1.00 89.44 88 LEU A N 1
ATOM 728 C CA . LEU A 1 88 ? -0.552 -2.212 5.616 1.00 89.44 88 LEU A CA 1
ATOM 729 C C . LEU A 1 88 ? -0.368 -3.274 4.536 1.00 89.44 88 LEU A C 1
ATOM 731 O O . LEU A 1 88 ? 0.402 -3.050 3.610 1.00 89.44 88 LEU A O 1
ATOM 735 N N . VAL A 1 89 ? -1.111 -4.381 4.592 1.00 89.38 89 VAL A N 1
ATOM 736 C CA . VAL A 1 89 ? -1.083 -5.420 3.548 1.00 89.38 89 VAL A CA 1
ATOM 737 C C . VAL A 1 89 ? -1.634 -4.899 2.217 1.00 89.38 89 VAL A C 1
ATOM 739 O O . VAL A 1 89 ? -1.143 -5.268 1.154 1.00 89.38 89 VAL A O 1
ATOM 742 N N . ILE A 1 90 ? -2.616 -3.998 2.254 1.00 92.50 90 ILE A N 1
ATOM 743 C CA . ILE A 1 90 ? -3.267 -3.467 1.050 1.00 92.50 90 ILE A CA 1
ATOM 744 C C . ILE A 1 90 ? -2.273 -2.765 0.111 1.00 92.50 90 ILE A C 1
ATOM 746 O O . ILE A 1 90 ? -2.161 -3.213 -1.029 1.00 92.50 90 ILE A O 1
ATOM 750 N N . PRO A 1 91 ? -1.496 -1.745 0.534 1.00 90.56 91 PRO A N 1
ATOM 751 C CA . PRO A 1 91 ? -0.515 -1.103 -0.335 1.00 90.56 91 PRO A CA 1
ATOM 752 C C . PRO A 1 91 ? 0.611 -2.052 -0.770 1.00 90.56 91 PRO A C 1
ATOM 754 O O . PRO A 1 91 ? 1.151 -1.867 -1.860 1.00 90.56 91 PRO A O 1
ATOM 757 N N . PHE A 1 92 ? 0.939 -3.111 -0.015 1.00 90.56 92 PHE A N 1
ATOM 758 C CA . PHE A 1 92 ? 1.845 -4.146 -0.534 1.00 90.56 92 PHE A CA 1
ATOM 759 C C . PHE A 1 92 ? 1.270 -4.813 -1.792 1.00 90.56 92 PHE A C 1
ATOM 761 O O . PHE A 1 92 ? 1.977 -4.961 -2.788 1.00 90.56 92 PHE A O 1
ATOM 768 N N . CYS A 1 93 ? -0.015 -5.163 -1.778 1.00 92.31 93 CYS A N 1
ATOM 769 C CA . CYS A 1 93 ? -0.668 -5.841 -2.896 1.00 92.31 93 CYS A CA 1
ATOM 770 C C . CYS A 1 93 ? -1.063 -4.904 -4.045 1.00 92.31 93 CYS A C 1
ATOM 772 O O . CYS A 1 93 ? -1.010 -5.316 -5.198 1.00 92.31 93 CYS A O 1
ATOM 774 N N . THR A 1 94 ? -1.476 -3.667 -3.760 1.00 94.00 94 THR A N 1
ATOM 775 C CA . THR A 1 94 ? -2.034 -2.754 -4.774 1.00 94.00 94 THR A CA 1
ATOM 776 C C . THR A 1 94 ? -1.031 -1.735 -5.307 1.00 94.00 94 THR A C 1
ATOM 778 O O . THR A 1 94 ? -1.280 -1.142 -6.349 1.00 94.00 94 THR A O 1
ATOM 781 N N . ILE A 1 95 ? 0.090 -1.514 -4.611 1.00 92.94 95 ILE A N 1
ATOM 782 C CA . ILE A 1 95 ? 1.150 -0.590 -5.037 1.00 92.94 95 ILE A CA 1
ATOM 783 C C . ILE A 1 95 ? 2.460 -1.338 -5.286 1.00 92.94 95 ILE A C 1
ATOM 785 O O . ILE A 1 95 ? 2.961 -1.324 -6.408 1.00 92.94 95 ILE A O 1
ATOM 789 N N . ILE A 1 96 ? 3.019 -1.991 -4.258 1.00 93.06 96 ILE A N 1
ATOM 790 C CA . ILE A 1 96 ? 4.374 -2.561 -4.343 1.00 93.06 96 ILE A CA 1
ATOM 791 C C . ILE A 1 96 ? 4.419 -3.705 -5.357 1.00 93.06 96 ILE A C 1
ATOM 793 O O . ILE A 1 96 ? 5.261 -3.685 -6.249 1.00 93.06 96 ILE A O 1
ATOM 797 N N . GLY A 1 97 ? 3.495 -4.667 -5.270 1.00 93.50 97 GLY A N 1
ATOM 798 C CA . GLY A 1 97 ? 3.415 -5.793 -6.208 1.00 93.50 97 GLY A CA 1
ATOM 799 C C . GLY A 1 97 ? 3.316 -5.352 -7.678 1.00 93.50 97 GLY A C 1
ATOM 800 O O . GLY A 1 97 ? 4.203 -5.685 -8.463 1.00 93.50 97 GLY A O 1
ATOM 801 N N . PRO A 1 98 ? 2.296 -4.559 -8.060 1.00 93.94 98 PRO A N 1
ATOM 802 C CA . PRO A 1 98 ? 2.162 -4.016 -9.411 1.00 93.94 98 PRO A CA 1
ATOM 803 C C . PRO A 1 98 ? 3.366 -3.183 -9.859 1.00 93.94 98 PRO A C 1
ATOM 805 O O . PRO A 1 98 ? 3.803 -3.298 -11.001 1.00 93.94 98 PRO A O 1
ATOM 808 N N . GLY A 1 99 ? 3.943 -2.380 -8.960 1.00 92.12 99 GLY A N 1
ATOM 809 C CA . GLY A 1 99 ? 5.138 -1.593 -9.254 1.00 92.12 99 GLY A CA 1
ATOM 810 C C . GLY A 1 99 ? 6.358 -2.461 -9.569 1.00 92.12 99 GLY A C 1
ATOM 811 O O . GLY A 1 99 ? 7.090 -2.160 -10.508 1.00 92.12 99 GLY A O 1
ATOM 812 N N . VAL A 1 100 ? 6.545 -3.576 -8.853 1.00 93.69 100 VAL A N 1
ATOM 813 C CA . VAL A 1 100 ? 7.601 -4.557 -9.155 1.00 93.69 100 VAL A CA 1
ATOM 814 C C . VAL A 1 100 ? 7.360 -5.218 -10.510 1.00 93.69 100 VAL A C 1
ATOM 816 O O . VAL A 1 100 ? 8.294 -5.318 -11.295 1.00 93.69 100 VAL A O 1
ATOM 819 N N . VAL A 1 101 ? 6.122 -5.609 -10.829 1.00 92.25 101 VAL A N 1
ATOM 820 C CA . VAL A 1 101 ? 5.783 -6.205 -12.136 1.00 92.25 101 VAL A CA 1
ATOM 821 C C . VAL A 1 101 ? 6.098 -5.244 -13.288 1.00 92.25 101 VAL A C 1
ATOM 823 O O . VAL A 1 101 ? 6.708 -5.645 -14.284 1.00 92.25 101 VAL A O 1
ATOM 826 N N . VAL A 1 102 ? 5.736 -3.966 -13.145 1.00 89.81 102 VAL A N 1
ATOM 827 C CA . VAL A 1 102 ? 6.066 -2.921 -14.125 1.00 89.81 102 VAL A CA 1
ATOM 828 C C . VAL A 1 102 ? 7.581 -2.722 -14.222 1.00 89.81 102 VAL A C 1
ATOM 830 O O . VAL A 1 102 ? 8.117 -2.680 -15.327 1.00 89.81 102 VAL A O 1
ATOM 833 N N . LEU A 1 103 ? 8.293 -2.669 -13.092 1.00 90.12 103 LEU A N 1
ATOM 834 C CA . LEU A 1 103 ? 9.752 -2.537 -13.064 1.00 90.12 103 LEU A CA 1
ATOM 835 C C . LEU A 1 103 ? 10.453 -3.709 -13.755 1.00 90.12 103 LEU A C 1
ATOM 837 O O . LEU A 1 103 ? 11.335 -3.484 -14.582 1.00 90.12 103 LEU A O 1
ATOM 841 N N . THR A 1 104 ? 10.046 -4.945 -13.464 1.00 88.06 104 THR A N 1
ATOM 842 C CA . THR A 1 104 ? 10.581 -6.139 -14.122 1.00 88.06 104 THR A CA 1
ATOM 843 C C . THR A 1 104 ? 10.349 -6.073 -15.624 1.00 88.06 104 THR A C 1
ATOM 845 O O . THR A 1 104 ? 11.294 -6.302 -16.366 1.00 88.06 104 THR A O 1
ATOM 848 N N . SER A 1 105 ? 9.150 -5.680 -16.065 1.00 85.94 105 SER A N 1
ATOM 849 C CA . SER A 1 105 ? 8.822 -5.547 -17.493 1.00 85.94 105 SER A CA 1
ATOM 850 C C . SER A 1 105 ? 9.752 -4.564 -18.215 1.00 85.94 105 SER A C 1
ATOM 852 O O . SER A 1 105 ? 10.146 -4.807 -19.351 1.00 85.94 105 SER A O 1
ATOM 854 N N . ILE A 1 106 ? 10.146 -3.471 -17.547 1.00 83.88 106 ILE A N 1
ATOM 855 C CA . ILE A 1 106 ? 11.080 -2.483 -18.105 1.00 83.88 106 ILE A CA 1
ATOM 856 C C . ILE A 1 106 ? 12.522 -3.006 -18.117 1.00 83.88 106 ILE A C 1
ATOM 858 O O . ILE A 1 106 ? 13.227 -2.807 -19.099 1.00 83.88 106 ILE A O 1
ATOM 862 N N . ILE A 1 107 ? 12.976 -3.671 -17.049 1.00 84.81 107 ILE A N 1
ATOM 863 C CA . ILE A 1 107 ? 14.350 -4.198 -16.963 1.00 84.81 107 ILE A CA 1
ATOM 864 C C . ILE A 1 107 ? 14.574 -5.340 -17.964 1.00 84.81 107 ILE A C 1
ATOM 866 O O . ILE A 1 107 ? 15.659 -5.448 -18.531 1.00 84.81 107 ILE A O 1
ATOM 870 N N . THR A 1 108 ? 13.572 -6.196 -18.175 1.00 84.31 108 THR A N 1
ATOM 871 C CA . THR A 1 108 ? 13.667 -7.350 -19.082 1.00 84.31 108 THR A CA 1
ATOM 872 C C . THR A 1 108 ? 13.282 -7.031 -20.527 1.00 84.31 108 THR A C 1
ATOM 874 O O . THR A 1 108 ? 13.365 -7.923 -21.367 1.00 84.31 108 THR A O 1
ATOM 877 N N . ASP A 1 109 ? 12.856 -5.794 -20.817 1.00 78.75 109 ASP A N 1
ATOM 878 C CA . ASP A 1 109 ? 12.321 -5.361 -22.121 1.00 78.75 109 ASP A CA 1
ATOM 879 C C . ASP A 1 109 ? 11.119 -6.215 -22.597 1.00 78.75 109 ASP A C 1
ATOM 881 O O . ASP A 1 109 ? 10.837 -6.337 -23.790 1.00 78.75 109 ASP A O 1
ATOM 885 N N . TYR A 1 110 ? 10.392 -6.830 -21.653 1.00 81.81 110 TYR A N 1
ATOM 886 C CA . TYR A 1 110 ? 9.235 -7.687 -21.919 1.00 81.81 110 TYR A CA 1
ATOM 887 C C . TYR A 1 110 ? 7.935 -6.990 -21.519 1.00 81.81 110 TYR A C 1
ATOM 889 O O . TYR A 1 110 ? 7.563 -6.937 -20.346 1.00 81.81 110 TYR A O 1
ATOM 897 N N . TYR A 1 111 ? 7.202 -6.498 -22.517 1.00 79.25 111 TYR A N 1
ATOM 898 C CA . TYR A 1 111 ? 5.969 -5.743 -22.311 1.00 79.25 111 TYR A CA 1
ATOM 899 C C . TYR A 1 111 ? 4.736 -6.570 -22.677 1.00 79.25 111 TYR A C 1
ATOM 901 O O . TYR A 1 111 ? 4.449 -6.809 -23.848 1.00 79.25 111 TYR A O 1
ATOM 909 N N . ASN A 1 112 ? 3.959 -6.961 -21.666 1.00 83.62 112 ASN A N 1
ATOM 910 C CA . ASN A 1 112 ? 2.635 -7.545 -21.860 1.00 83.62 112 ASN A CA 1
ATOM 911 C C . ASN A 1 112 ? 1.560 -6.500 -21.536 1.00 83.62 112 ASN A C 1
ATOM 913 O O . ASN A 1 112 ? 1.377 -6.123 -20.379 1.00 83.62 112 ASN A O 1
ATOM 917 N N . GLN A 1 113 ? 0.823 -6.059 -22.557 1.00 79.81 113 GLN A N 1
ATOM 918 C CA . GLN A 1 113 ? -0.179 -4.999 -22.419 1.00 79.81 113 GLN A CA 1
ATOM 919 C C . GLN A 1 113 ? -1.268 -5.341 -21.392 1.00 79.81 113 GLN A C 1
ATOM 921 O O . GLN A 1 113 ? -1.685 -4.474 -20.629 1.00 79.81 113 GLN A O 1
ATOM 926 N N . GLY A 1 114 ? -1.707 -6.603 -21.337 1.00 85.06 114 GLY A N 1
ATOM 927 C CA . GLY A 1 114 ? -2.698 -7.060 -20.363 1.00 85.06 114 GLY A CA 1
ATOM 928 C C . GLY A 1 114 ? -2.181 -6.941 -18.929 1.00 85.06 114 GLY A C 1
ATOM 929 O O . GLY A 1 114 ? -2.850 -6.363 -18.076 1.00 85.06 114 GLY A O 1
ATOM 930 N N . VAL A 1 115 ? -0.957 -7.414 -18.682 1.00 85.00 115 VAL A N 1
ATOM 931 C CA . VAL A 1 115 ? -0.302 -7.340 -17.363 1.00 85.00 115 VAL A CA 1
ATOM 932 C C . VAL A 1 115 ? -0.056 -5.892 -16.938 1.00 85.00 115 VAL A C 1
ATOM 934 O O . VAL A 1 115 ? -0.312 -5.537 -15.785 1.00 85.00 115 VAL A O 1
ATOM 937 N N . THR A 1 116 ? 0.387 -5.040 -17.862 1.00 85.94 116 THR A N 1
ATOM 938 C CA . THR A 1 116 ? 0.621 -3.617 -17.594 1.00 85.94 116 THR A CA 1
ATOM 939 C C . THR A 1 116 ? -0.682 -2.887 -17.282 1.00 85.94 116 THR A C 1
ATOM 941 O O . THR A 1 116 ? -0.754 -2.174 -16.284 1.00 85.94 116 THR A O 1
ATOM 944 N N . ASN A 1 117 ? -1.742 -3.114 -18.063 1.00 90.75 117 ASN A N 1
ATOM 945 C CA . ASN A 1 117 ? -3.051 -2.502 -17.825 1.00 90.75 117 ASN A CA 1
ATOM 946 C C . ASN A 1 117 ? -3.629 -2.910 -16.464 1.00 90.75 117 ASN A C 1
ATOM 948 O O . ASN A 1 117 ? -4.125 -2.063 -15.723 1.00 90.75 117 ASN A O 1
ATOM 952 N N . VAL A 1 118 ? -3.529 -4.195 -16.113 1.00 92.94 118 VAL A N 1
ATOM 953 C CA . VAL A 1 118 ? -3.967 -4.696 -14.804 1.00 92.94 118 VAL A CA 1
ATOM 954 C C . VAL A 1 118 ? -3.137 -4.073 -13.681 1.00 92.94 118 VAL A C 1
ATOM 956 O O . VAL A 1 118 ? -3.702 -3.600 -12.699 1.00 92.94 118 VAL A O 1
ATOM 959 N N . SER A 1 119 ? -1.814 -3.996 -13.833 1.00 91.69 119 SER A N 1
ATOM 960 C CA . SER A 1 119 ? -0.931 -3.369 -12.840 1.00 91.69 119 SER A CA 1
ATOM 961 C C . SER A 1 119 ? -1.288 -1.899 -12.596 1.00 91.69 119 SER A C 1
ATOM 963 O O . SER A 1 119 ? -1.448 -1.482 -11.450 1.00 91.69 119 SER A O 1
ATOM 965 N N . VAL A 1 120 ? -1.493 -1.124 -13.665 1.00 90.44 120 VAL A N 1
ATOM 966 C CA . VAL A 1 120 ? -1.913 0.284 -13.578 1.00 90.44 120 VAL A CA 1
ATOM 967 C C . VAL A 1 120 ? -3.292 0.417 -12.930 1.00 90.44 120 VAL A C 1
ATOM 969 O O . VAL A 1 120 ? -3.501 1.317 -12.119 1.00 90.44 120 VAL A O 1
ATOM 972 N N . LEU A 1 121 ? -4.226 -0.493 -13.221 1.00 94.94 121 LEU A N 1
ATOM 973 C CA . LEU A 1 121 ? -5.540 -0.514 -12.580 1.00 94.94 121 LEU A CA 1
ATOM 974 C C . LEU A 1 121 ? -5.432 -0.707 -11.060 1.00 94.94 121 LEU A C 1
ATOM 976 O O . LEU A 1 121 ? -6.049 0.048 -10.310 1.00 94.94 121 LEU A O 1
ATOM 980 N N . PHE A 1 122 ? -4.633 -1.674 -10.598 1.00 95.12 122 PHE A N 1
ATOM 981 C CA . PHE A 1 122 ? -4.403 -1.886 -9.165 1.00 95.12 122 PHE A CA 1
ATOM 982 C C . PHE A 1 122 ? -3.785 -0.656 -8.496 1.00 95.12 122 PHE A C 1
ATOM 984 O O . PHE A 1 122 ? -4.256 -0.244 -7.432 1.00 95.12 122 PHE A O 1
ATOM 991 N N . ILE A 1 123 ? -2.794 -0.036 -9.145 1.00 92.56 123 ILE A N 1
ATOM 992 C CA . ILE A 1 123 ? -2.166 1.193 -8.651 1.00 92.56 123 ILE A CA 1
ATOM 993 C C . ILE A 1 123 ? -3.200 2.315 -8.561 1.00 92.56 123 ILE A C 1
ATOM 995 O O . ILE A 1 123 ? -3.270 2.980 -7.539 1.00 92.56 123 ILE A O 1
ATOM 999 N N . ASN A 1 124 ? -4.055 2.514 -9.561 1.00 94.44 124 ASN A N 1
ATOM 1000 C CA . ASN A 1 124 ? -5.065 3.576 -9.522 1.00 94.44 124 ASN A CA 1
ATOM 1001 C C . ASN A 1 124 ? -6.141 3.332 -8.453 1.00 94.44 124 ASN A C 1
ATOM 1003 O O . ASN A 1 124 ? -6.600 4.271 -7.804 1.00 94.44 124 ASN A O 1
ATOM 1007 N N . LEU A 1 125 ? -6.524 2.073 -8.232 1.00 94.88 125 LEU A N 1
ATOM 1008 C CA . LEU A 1 125 ? -7.563 1.706 -7.269 1.00 94.88 125 LEU A CA 1
ATOM 1009 C C . LEU A 1 125 ? -7.065 1.599 -5.821 1.00 94.88 125 LEU A C 1
ATOM 1011 O O . LEU A 1 125 ? -7.895 1.466 -4.918 1.00 94.88 125 LEU A O 1
ATOM 1015 N N . HIS A 1 126 ? -5.754 1.675 -5.562 1.00 93.50 126 HIS A N 1
ATOM 1016 C CA . HIS A 1 126 ? -5.191 1.484 -4.219 1.00 93.50 126 HIS A CA 1
ATOM 1017 C C . HIS A 1 126 ? -5.867 2.370 -3.161 1.00 93.50 126 HIS A C 1
ATOM 1019 O O . HIS A 1 126 ? -6.155 1.901 -2.059 1.00 93.50 126 HIS A O 1
ATOM 1025 N N . GLY A 1 127 ? -6.141 3.636 -3.500 1.00 92.56 127 GLY A N 1
ATOM 1026 C CA . GLY A 1 127 ? -6.742 4.610 -2.595 1.00 92.56 127 GLY A CA 1
ATOM 1027 C C . GLY A 1 127 ? -8.161 4.202 -2.224 1.00 92.56 127 GLY A C 1
ATOM 1028 O O . GLY A 1 127 ? -8.482 4.083 -1.044 1.00 92.56 127 GLY A O 1
ATOM 1029 N N . SER A 1 128 ? -8.981 3.873 -3.225 1.00 94.69 128 SER A N 1
ATOM 1030 C CA . SER A 1 128 ? -10.351 3.394 -3.027 1.00 94.69 128 SER A CA 1
ATOM 1031 C C . SER A 1 128 ? -10.392 2.117 -2.188 1.00 94.69 128 SER A C 1
ATOM 1033 O O . SER A 1 128 ? -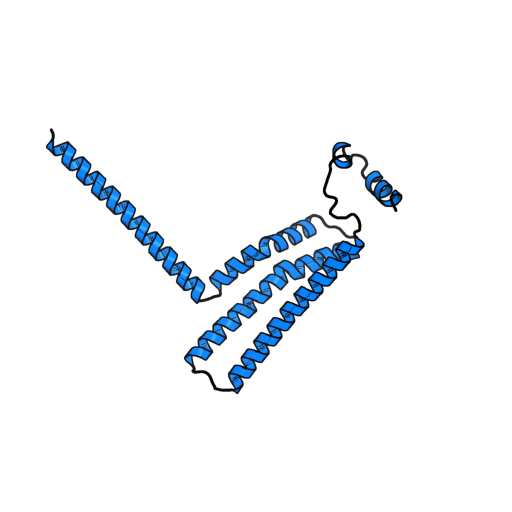11.151 2.045 -1.222 1.00 94.69 128 SER A O 1
ATOM 1035 N N . VAL A 1 129 ? -9.544 1.130 -2.505 1.00 93.75 129 VAL A N 1
ATOM 1036 C CA . VAL A 1 129 ? -9.465 -0.135 -1.755 1.00 93.75 129 VAL A CA 1
ATOM 1037 C C . VAL A 1 129 ? -9.040 0.119 -0.307 1.00 93.75 129 VAL A C 1
ATOM 1039 O O . VAL A 1 129 ? -9.657 -0.411 0.617 1.00 93.75 129 VAL A O 1
ATOM 1042 N N . THR A 1 130 ? -8.039 0.976 -0.092 1.00 92.94 130 THR A N 1
ATOM 1043 C CA . THR A 1 130 ? -7.550 1.328 1.250 1.00 92.94 130 THR A CA 1
ATOM 1044 C C . THR A 1 130 ? -8.624 2.042 2.067 1.00 92.94 130 THR A C 1
ATOM 1046 O O . THR A 1 130 ? -8.829 1.706 3.234 1.00 92.94 130 THR A O 1
ATOM 1049 N N . THR A 1 131 ? -9.358 2.983 1.469 1.00 93.25 131 THR A N 1
ATOM 1050 C CA . THR A 1 131 ? -10.458 3.688 2.138 1.00 93.25 131 THR A CA 1
ATOM 1051 C C . THR A 1 131 ? -11.596 2.738 2.490 1.00 93.25 131 THR A C 1
ATOM 1053 O O . THR A 1 131 ? -12.040 2.726 3.635 1.00 93.25 131 THR A O 1
ATOM 1056 N N . ILE A 1 132 ? -12.044 1.896 1.556 1.00 93.12 132 ILE A N 1
ATOM 1057 C CA . ILE A 1 132 ? -13.110 0.919 1.822 1.00 93.12 132 ILE A CA 1
ATOM 1058 C C . ILE A 1 132 ? -12.694 -0.017 2.961 1.00 93.12 132 ILE A C 1
ATOM 1060 O O . ILE A 1 132 ? -13.444 -0.207 3.921 1.00 93.12 132 ILE A O 1
ATOM 1064 N N . ALA A 1 133 ? -11.474 -0.550 2.911 1.00 92.19 133 ALA A N 1
ATOM 1065 C CA . ALA A 1 133 ? -10.961 -1.402 3.972 1.00 92.19 133 ALA A CA 1
ATOM 1066 C C . ALA A 1 133 ? -10.857 -0.664 5.313 1.00 92.19 133 ALA A C 1
ATOM 1068 O O . ALA A 1 133 ? -11.207 -1.225 6.349 1.00 92.19 133 ALA A O 1
ATOM 1069 N N . MET A 1 134 ? -10.439 0.604 5.315 1.00 92.19 134 MET A N 1
ATOM 1070 C CA . MET A 1 134 ? -10.403 1.430 6.521 1.00 92.19 134 MET A CA 1
ATOM 1071 C C . MET A 1 134 ? -11.782 1.544 7.174 1.00 92.19 134 MET A C 1
ATOM 1073 O O . MET A 1 134 ? -11.904 1.319 8.378 1.00 92.19 134 MET A O 1
ATOM 1077 N N . LEU A 1 135 ? -12.817 1.820 6.382 1.00 92.12 135 LEU A N 1
ATOM 1078 C CA . LEU A 1 135 ? -14.191 1.935 6.866 1.00 92.12 135 LEU A CA 1
ATOM 1079 C C . LEU A 1 135 ? -14.716 0.613 7.454 1.00 92.12 135 LEU A C 1
ATOM 1081 O O . LEU A 1 135 ? -15.448 0.631 8.443 1.00 92.12 135 LEU A O 1
ATOM 1085 N N . ILE A 1 136 ? -14.323 -0.529 6.878 1.00 90.00 136 ILE A N 1
ATOM 1086 C CA . ILE A 1 136 ? -14.765 -1.865 7.312 1.00 90.00 136 ILE A CA 1
ATOM 1087 C C . ILE A 1 136 ? -14.007 -2.349 8.555 1.00 90.00 136 ILE A C 1
ATOM 1089 O O . 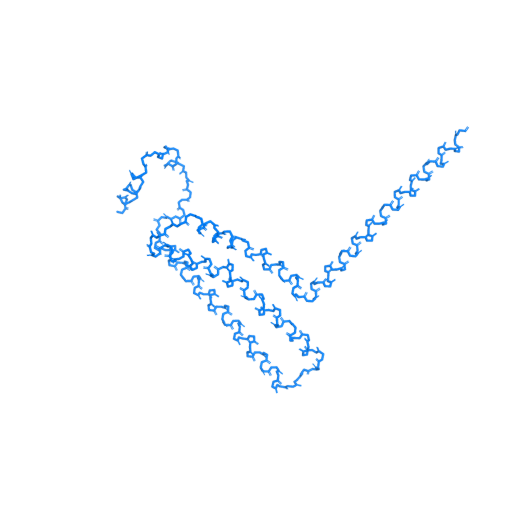ILE A 1 136 ? -14.604 -2.912 9.475 1.00 90.00 136 ILE A O 1
ATOM 1093 N N . VAL A 1 137 ? -12.688 -2.181 8.594 1.00 89.75 137 VAL A N 1
ATOM 1094 C CA . VAL A 1 137 ? -11.839 -2.811 9.615 1.00 89.75 137 VAL A CA 1
ATOM 1095 C C . VAL A 1 137 ? -11.855 -2.014 10.925 1.00 89.75 137 VAL A C 1
ATOM 1097 O O . VAL A 1 137 ? -11.827 -2.595 12.014 1.00 89.75 137 VAL A O 1
ATOM 1100 N N . HIS A 1 138 ? -11.973 -0.686 10.863 1.00 87.50 138 HIS A N 1
ATOM 1101 C CA . HIS A 1 138 ? -11.951 0.160 12.056 1.00 87.50 138 HIS A CA 1
ATOM 1102 C C . HIS A 1 138 ? -13.336 0.284 12.695 1.00 87.50 138 HIS A C 1
ATOM 1104 O O . HIS A 1 138 ? -14.265 0.890 12.159 1.00 87.50 138 HIS A O 1
ATOM 1110 N N . LYS A 1 139 ? -13.455 -0.237 13.922 1.00 85.44 139 LYS A N 1
ATOM 1111 C CA . LYS A 1 139 ? -14.665 -0.148 14.755 1.00 85.44 139 LYS A CA 1
ATOM 1112 C C . LYS A 1 139 ? -15.291 1.261 14.835 1.00 85.44 139 LYS A C 1
ATOM 1114 O O . LYS A 1 139 ? -16.507 1.323 14.652 1.00 85.44 139 LYS A O 1
ATOM 1119 N N . PRO A 1 140 ? -14.553 2.361 15.098 1.00 84.88 140 PRO A N 1
ATOM 1120 C CA . PRO A 1 140 ? -15.172 3.687 15.191 1.00 84.88 140 PRO A CA 1
ATOM 1121 C C . PRO A 1 140 ? -15.814 4.126 13.870 1.00 84.88 140 PRO A C 1
ATOM 1123 O O . PRO A 1 140 ? -16.928 4.647 13.890 1.00 84.88 140 PRO A O 1
ATOM 1126 N N . TYR A 1 141 ? -15.183 3.836 12.728 1.00 88.00 141 TYR A N 1
ATOM 1127 C CA . TYR A 1 141 ? -15.748 4.168 11.421 1.00 88.00 141 TYR A CA 1
ATOM 1128 C C . TYR A 1 141 ? -17.008 3.361 11.120 1.00 88.00 141 TYR A C 1
ATOM 1130 O O . TYR A 1 141 ? -18.017 3.946 10.738 1.00 88.00 141 TYR A O 1
ATOM 1138 N N . ARG A 1 142 ? -17.025 2.051 11.399 1.00 90.50 142 ARG A N 1
ATOM 1139 C CA . ARG A 1 142 ? -18.251 1.245 11.252 1.00 90.50 142 ARG A CA 1
ATOM 1140 C C . ARG A 1 142 ? -19.425 1.782 12.068 1.00 90.50 142 ARG A C 1
ATOM 1142 O O . ARG A 1 142 ? -20.556 1.785 11.587 1.00 90.50 142 ARG A O 1
ATOM 1149 N N . LEU A 1 143 ? -19.170 2.207 13.307 1.00 91.50 143 LEU A N 1
ATOM 1150 C CA . LEU A 1 143 ? -20.208 2.764 14.177 1.00 91.50 143 LEU A CA 1
ATOM 1151 C C . LEU A 1 143 ? -20.734 4.094 13.632 1.00 91.50 143 LEU A C 1
ATOM 1153 O O . LEU A 1 143 ? -21.948 4.277 13.569 1.00 91.50 143 LEU A O 1
ATOM 1157 N N . ALA A 1 144 ? -19.841 4.978 13.184 1.00 91.25 144 ALA A N 1
ATOM 1158 C CA . ALA A 1 144 ? -20.218 6.244 12.567 1.00 91.25 144 ALA A CA 1
ATOM 1159 C C . ALA A 1 144 ? -21.064 6.030 11.302 1.00 91.25 144 ALA A C 1
ATOM 1161 O O . ALA A 1 144 ? -22.126 6.628 11.168 1.00 91.25 144 ALA A O 1
ATOM 1162 N N . ILE A 1 145 ? -20.652 5.114 10.421 1.00 92.31 145 ILE A N 1
ATOM 1163 C CA . ILE A 1 145 ? -21.391 4.769 9.199 1.00 92.31 145 ILE A CA 1
ATOM 1164 C C . ILE A 1 145 ? -22.785 4.237 9.540 1.00 92.31 145 ILE A C 1
ATOM 1166 O O . ILE A 1 145 ? -23.777 4.693 8.974 1.00 92.31 145 ILE A O 1
ATOM 1170 N N . LYS A 1 146 ? -22.888 3.310 10.502 1.00 92.69 146 LYS A N 1
ATOM 1171 C CA . LYS A 1 146 ? -24.182 2.769 10.942 1.00 92.69 146 LYS A CA 1
ATOM 1172 C C . LYS A 1 146 ? -25.102 3.868 11.476 1.00 92.69 146 LYS A C 1
ATOM 1174 O O . LYS A 1 146 ? -26.293 3.861 11.176 1.00 92.69 146 LYS A O 1
ATOM 1179 N N . GLU A 1 147 ? -24.559 4.814 12.236 1.00 94.12 147 GLU A N 1
ATOM 1180 C CA . GLU A 1 147 ? -25.324 5.947 12.755 1.00 94.12 147 GLU A CA 1
ATOM 1181 C C . GLU A 1 147 ? -25.760 6.913 11.645 1.00 94.12 147 GLU A C 1
ATOM 1183 O O . GLU A 1 147 ? -26.905 7.362 11.644 1.00 94.12 147 GLU A O 1
ATOM 1188 N N . MET A 1 148 ? -24.899 7.182 10.659 1.00 92.69 148 MET A N 1
ATOM 1189 C CA . MET A 1 148 ? -25.253 7.980 9.481 1.00 92.69 148 MET A CA 1
ATOM 1190 C C . MET A 1 148 ? -26.394 7.334 8.689 1.00 92.69 148 MET A C 1
ATOM 1192 O O . MET A 1 148 ? -27.377 8.007 8.385 1.00 92.69 148 MET A O 1
ATOM 1196 N N . PHE A 1 149 ? -26.318 6.025 8.422 1.00 92.25 149 PHE A N 1
ATOM 1197 C CA . PHE A 1 149 ? -27.390 5.293 7.741 1.00 92.25 149 PHE A CA 1
ATOM 1198 C C . PHE A 1 149 ? -28.692 5.281 8.547 1.00 92.25 149 PHE A C 1
ATOM 1200 O O . PHE A 1 149 ? -29.766 5.458 7.973 1.00 92.25 149 PHE A O 1
ATOM 1207 N N . ARG A 1 150 ? -28.614 5.132 9.877 1.00 91.69 150 ARG A N 1
ATOM 1208 C CA . ARG A 1 150 ? -29.789 5.210 10.756 1.00 91.69 150 ARG A CA 1
ATOM 1209 C C . ARG A 1 150 ? -30.460 6.578 10.657 1.00 91.69 150 ARG A C 1
ATOM 1211 O O . ARG A 1 150 ? -31.668 6.642 10.455 1.00 91.69 150 ARG A O 1
ATOM 1218 N N . LYS A 1 151 ? -29.691 7.666 10.758 1.00 89.88 151 LYS A N 1
ATOM 1219 C CA . LYS A 1 151 ? -30.217 9.035 10.635 1.00 89.88 151 LYS A CA 1
ATOM 1220 C C . LYS A 1 151 ? -30.818 9.297 9.257 1.00 89.88 151 LYS A C 1
ATOM 1222 O O . LYS A 1 151 ? -31.917 9.832 9.179 1.00 89.88 151 LYS A O 1
ATOM 1227 N N . PHE A 1 152 ? -30.145 8.863 8.193 1.00 89.38 152 PHE A N 1
ATOM 1228 C CA . PHE A 1 152 ? -30.635 9.015 6.824 1.00 89.38 152 PHE A CA 1
ATOM 1229 C C . PHE A 1 152 ? -31.965 8.277 6.598 1.00 89.38 152 PHE A C 1
ATOM 1231 O O . PHE A 1 152 ? -32.906 8.850 6.055 1.00 89.38 152 PHE A O 1
ATOM 1238 N N . SER A 1 153 ? -32.081 7.038 7.087 1.00 85.62 153 SER A N 1
ATOM 1239 C CA . SER A 1 153 ? -33.320 6.253 7.003 1.00 85.62 153 SER A CA 1
ATOM 1240 C C . SER A 1 153 ? -34.467 6.849 7.824 1.00 85.62 153 SER A C 1
ATOM 1242 O O . SER A 1 153 ? -35.630 6.739 7.434 1.00 85.62 153 SER A O 1
ATOM 1244 N N . LEU A 1 154 ? -34.171 7.457 8.976 1.00 86.31 154 LEU A N 1
ATOM 1245 C CA . LEU A 1 154 ? -35.185 8.144 9.778 1.00 86.31 154 LEU A CA 1
ATOM 1246 C C . LEU A 1 154 ? -35.663 9.417 9.075 1.00 86.31 154 LEU A C 1
ATOM 1248 O O . LEU A 1 154 ? -36.867 9.640 8.978 1.00 86.31 154 LEU A O 1
ATOM 1252 N N . GLN A 1 155 ? -34.737 10.196 8.511 1.00 86.88 155 GLN A N 1
ATOM 1253 C CA . GLN A 1 155 ? -35.054 11.414 7.771 1.00 86.88 155 GLN A CA 1
ATOM 1254 C C . GLN A 1 155 ? -35.922 11.130 6.536 1.00 86.88 155 GLN A C 1
ATOM 1256 O O . GLN A 1 155 ? -36.909 11.829 6.319 1.00 86.88 155 GLN A O 1
ATOM 1261 N N . SER A 1 156 ? -35.622 10.083 5.757 1.00 84.50 156 SER A N 1
ATOM 1262 C CA . SER A 1 156 ? -36.456 9.708 4.603 1.00 84.50 156 SER A CA 1
ATOM 1263 C C . SER A 1 156 ? -37.880 9.307 5.015 1.00 84.50 156 SER A C 1
ATOM 1265 O O . SER A 1 156 ? -38.851 9.674 4.352 1.00 84.50 156 SER A O 1
ATOM 1267 N N . THR A 1 157 ? -38.019 8.622 6.154 1.00 86.12 157 THR A N 1
ATOM 1268 C CA . THR A 1 157 ? -39.320 8.204 6.699 1.00 86.12 157 THR A CA 1
ATOM 1269 C C . THR A 1 157 ? -40.137 9.393 7.222 1.00 86.12 157 THR A C 1
ATOM 1271 O O . THR A 1 157 ? -41.361 9.424 7.077 1.00 86.12 157 THR A O 1
ATOM 1274 N N . GLU A 1 158 ? -39.490 10.382 7.842 1.00 86.81 158 GLU A N 1
ATOM 1275 C CA . GLU A 1 158 ? -40.155 11.605 8.308 1.00 86.81 158 GLU A CA 1
ATOM 1276 C C . GLU A 1 158 ? -40.647 12.482 7.154 1.00 86.81 158 GLU A C 1
ATOM 1278 O O . GLU A 1 158 ? -41.781 12.965 7.211 1.00 86.81 158 GLU A O 1
ATOM 1283 N N . VAL A 1 159 ? -39.842 12.648 6.098 1.00 89.06 159 VAL A N 1
ATOM 1284 C CA . VAL A 1 159 ? -40.228 13.412 4.898 1.00 89.06 159 VAL A CA 1
ATOM 1285 C C . VAL A 1 159 ? -41.452 12.782 4.232 1.00 89.06 159 VAL A C 1
ATOM 1287 O O . VAL A 1 159 ? -42.457 13.464 4.037 1.00 89.06 159 VAL A O 1
ATOM 1290 N N . SER A 1 160 ? -41.425 11.467 3.998 1.00 89.69 160 SER A N 1
ATOM 1291 C CA . SER A 1 160 ? -42.551 10.749 3.384 1.00 89.69 160 SER A CA 1
ATOM 1292 C C . SER A 1 160 ? -43.843 10.850 4.210 1.00 89.69 160 SER A C 1
ATOM 1294 O O . SER A 1 160 ? -44.923 11.069 3.658 1.00 89.69 160 SER A O 1
ATOM 1296 N N . ARG A 1 161 ? -43.757 10.768 5.549 1.00 88.12 161 ARG A N 1
ATOM 1297 C CA . ARG A 1 161 ? -44.933 10.973 6.413 1.00 88.12 161 ARG A CA 1
ATOM 1298 C C . ARG A 1 161 ? -45.487 12.388 6.298 1.00 88.12 161 ARG A C 1
ATOM 1300 O O . ARG A 1 161 ? -46.700 12.540 6.178 1.00 88.12 161 ARG A O 1
ATOM 1307 N N . ARG A 1 162 ? -44.635 13.417 6.329 1.00 91.50 162 ARG A N 1
ATOM 1308 C CA . ARG A 1 162 ? -45.082 14.815 6.212 1.00 91.50 162 ARG A CA 1
ATOM 1309 C C . ARG A 1 162 ? -45.809 15.077 4.894 1.00 91.50 162 ARG A C 1
ATOM 1311 O O . ARG A 1 162 ? -46.862 15.708 4.919 1.00 91.50 162 ARG A O 1
ATOM 1318 N N . GLU A 1 163 ? -45.302 14.550 3.783 1.00 91.00 163 GLU A N 1
ATOM 1319 C CA . GLU A 1 163 ? -45.968 14.651 2.476 1.00 91.00 163 GLU A CA 1
ATOM 1320 C C . GLU A 1 163 ? -47.342 13.967 2.475 1.00 91.00 163 GLU A C 1
ATOM 1322 O O . GLU A 1 163 ? -48.320 14.534 1.988 1.00 91.00 163 GLU A O 1
ATOM 1327 N N . MET A 1 164 ? -47.455 12.783 3.087 1.00 91.19 164 MET A N 1
ATOM 1328 C CA . MET A 1 164 ? -48.733 12.077 3.209 1.00 91.19 164 MET A CA 1
ATOM 1329 C C . MET A 1 164 ? -49.761 12.877 4.027 1.00 91.19 164 MET A C 1
ATOM 1331 O O . MET A 1 164 ? -50.914 13.000 3.612 1.00 91.19 164 MET A O 1
ATOM 1335 N N . TYR A 1 165 ? -49.353 13.458 5.160 1.00 92.00 165 TYR A N 1
ATOM 1336 C CA . TYR A 1 165 ? -50.233 14.311 5.965 1.00 92.00 165 TYR A CA 1
ATOM 1337 C C . TYR A 1 165 ? -50.675 15.564 5.202 1.00 92.00 165 TYR A C 1
ATOM 1339 O O . TYR A 1 165 ? -51.865 15.874 5.202 1.00 92.00 165 TYR A O 1
ATOM 1347 N N . ALA A 1 166 ? -49.757 16.251 4.517 1.00 93.44 166 ALA A N 1
ATOM 1348 C CA . ALA A 1 166 ? -50.082 17.436 3.724 1.00 93.44 166 ALA A CA 1
ATOM 1349 C C . ALA A 1 166 ? -51.103 17.123 2.615 1.00 93.44 166 ALA A C 1
ATOM 1351 O O . ALA A 1 166 ? -52.093 17.841 2.463 1.00 93.44 166 ALA A O 1
ATOM 1352 N N . ASN A 1 167 ? -50.924 16.005 1.905 1.00 93.12 167 ASN A N 1
ATOM 1353 C CA . ASN A 1 167 ? -51.852 15.558 0.864 1.00 93.12 167 ASN A CA 1
ATOM 1354 C C . ASN A 1 167 ? -53.238 15.203 1.421 1.00 93.12 167 ASN A C 1
ATOM 1356 O O . ASN A 1 167 ? -54.255 15.527 0.808 1.00 93.12 167 ASN A O 1
ATOM 1360 N N . ASN A 1 168 ? -53.299 14.564 2.592 1.00 92.12 168 ASN A N 1
ATOM 1361 C CA . ASN A 1 168 ? -54.570 14.236 3.237 1.00 92.12 168 ASN A CA 1
ATOM 1362 C C . ASN A 1 168 ? -55.322 15.494 3.694 1.00 92.12 168 ASN A C 1
ATOM 1364 O O . ASN A 1 168 ? -56.532 15.585 3.493 1.00 92.12 168 ASN A O 1
ATOM 1368 N N . VAL A 1 169 ? -54.621 16.485 4.254 1.00 92.94 169 VAL A N 1
ATOM 1369 C CA . VAL A 1 169 ? -55.224 17.771 4.646 1.00 92.94 169 VAL A CA 1
ATOM 1370 C C . VAL A 1 169 ? -55.747 18.530 3.425 1.00 92.94 169 VAL A C 1
ATOM 1372 O O . VAL A 1 169 ? -56.880 19.006 3.451 1.00 92.94 169 VAL A O 1
ATOM 1375 N N . ALA A 1 170 ? -54.979 18.579 2.333 1.00 91.19 170 ALA A N 1
ATOM 1376 C CA . ALA A 1 170 ? -55.409 19.219 1.090 1.00 91.19 170 ALA A CA 1
ATOM 1377 C C . ALA A 1 170 ? -56.689 18.582 0.515 1.00 91.19 170 ALA A C 1
ATOM 1379 O O . ALA A 1 170 ? -57.602 19.297 0.104 1.00 91.19 170 ALA A O 1
ATOM 1380 N N . ARG A 1 171 ? -56.796 17.245 0.552 1.00 88.31 171 ARG A N 1
ATOM 1381 C CA . ARG A 1 171 ? -58.007 16.524 0.123 1.00 88.31 171 ARG A CA 1
ATOM 1382 C C . ARG A 1 171 ? -59.225 16.845 0.990 1.00 88.31 171 ARG A C 1
ATOM 1384 O O . AR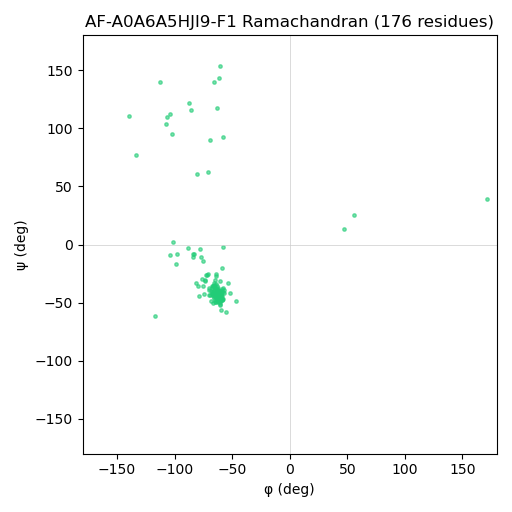G A 1 171 ? -60.304 17.048 0.447 1.00 88.31 171 ARG A O 1
ATOM 1391 N N . MET A 1 172 ? -59.056 16.919 2.312 1.00 88.25 172 MET A N 1
ATOM 1392 C CA . MET A 1 172 ? -60.150 17.274 3.227 1.00 88.25 172 MET A CA 1
ATOM 1393 C C . MET A 1 172 ? -60.633 18.714 3.017 1.00 88.25 172 MET A C 1
ATOM 1395 O O . MET A 1 172 ? -61.833 18.979 3.048 1.00 88.25 172 MET A O 1
ATOM 1399 N N . MET A 1 173 ? -59.723 19.656 2.758 1.00 85.38 173 MET A N 1
ATOM 1400 C CA . MET A 1 173 ? -60.115 21.035 2.448 1.00 85.38 173 MET A CA 1
ATOM 1401 C C . MET A 1 173 ? -60.918 21.127 1.144 1.00 85.38 173 MET A C 1
ATOM 1403 O O . MET A 1 173 ? -61.926 21.830 1.111 1.00 85.38 173 MET A O 1
ATOM 1407 N N . GLN A 1 174 ? -60.536 20.370 0.110 1.00 81.12 174 GLN A N 1
ATOM 1408 C CA . GLN A 1 174 ? -61.274 20.314 -1.158 1.00 81.12 174 GLN A CA 1
ATOM 1409 C C . GLN A 1 174 ? -62.666 19.679 -1.024 1.00 81.12 174 GLN A C 1
ATOM 1411 O O . GLN A 1 174 ? -63.601 20.141 -1.669 1.00 81.12 174 GLN A O 1
ATOM 1416 N N . SER A 1 175 ? -62.841 18.661 -0.173 1.00 74.88 175 SER A N 1
ATOM 1417 C CA . SER A 1 175 ? -64.155 18.031 0.036 1.00 74.88 175 SER A CA 1
ATOM 1418 C C . SER A 1 175 ? -65.121 18.859 0.887 1.00 74.88 175 SER A C 1
ATOM 1420 O O . SER A 1 175 ? -66.296 18.528 0.946 1.00 74.88 175 SER A O 1
ATOM 1422 N N . THR A 1 176 ? -64.634 19.892 1.580 1.00 71.12 176 THR A N 1
ATOM 1423 C CA . THR A 1 176 ? -65.449 20.755 2.460 1.00 71.12 176 THR A CA 1
ATOM 1424 C C . THR A 1 176 ? -65.876 22.053 1.755 1.00 71.12 176 THR A C 1
ATOM 1426 O O . THR A 1 176 ? -66.655 22.825 2.301 1.00 71.12 176 THR A O 1
ATOM 1429 N N . THR A 1 177 ? -65.347 22.322 0.554 1.00 60.44 177 THR A N 1
ATOM 1430 C CA . THR A 1 177 ? -65.667 23.510 -0.265 1.00 60.44 177 THR A CA 1
ATOM 1431 C C . THR A 1 177 ? -66.642 23.232 -1.419 1.00 60.44 177 THR A C 1
ATOM 1433 O O . THR A 1 177 ? -66.953 24.158 -2.167 1.00 60.44 177 THR A O 1
ATOM 1436 N N . GLN A 1 178 ? -67.136 21.994 -1.552 1.00 46.16 178 GLN A N 1
ATOM 1437 C CA . GLN A 1 178 ? -68.289 21.616 -2.386 1.00 46.16 178 GLN A CA 1
ATOM 1438 C C . GLN A 1 178 ? -69.535 21.471 -1.515 1.00 46.16 178 GLN A C 1
ATOM 1440 O O . GLN A 1 178 ? -70.621 21.840 -2.009 1.00 46.16 178 GLN A O 1
#

Sequence (178 aa):
MISHKVFRLQRLPCLPSYIYNAPILVLVEDITYHLGIMIVWLFVCFNGLIALLVYIYWNTAKLLKNHRMSPQTYQIHRVFITALVIQLVIPFCTIIGPGVVVLTSIITDYYNQGVTNVSVLFINLHGSVTTIAMLIVHKPYRLAIKEMFRKFSLQSTEVSRREMYANNVARMMQSTTQ